Protein AF-A0A2S6SDY9-F1 (afdb_monomer)

Mean predicted aligned error: 10.31 Å

Nearest PDB structures (foldseek):
  8sxg-assembly1_A  TM=8.128E-01  e=3.752E-29  Pseudomonas aeruginosa
  8sxf-assembly1_A  TM=7.915E-01  e=3.850E-27  Pseudomonas aeruginosa
  8sxh-assembly1_I  TM=7.944E-01  e=5.221E-27  Pseudomonas aeruginosa
  8sxe-assembly1_A  TM=8.072E-01  e=1.384E-26  Pseudomonas aeruginosa
  8sxh-assembly1_F  TM=4.592E-01  e=1.901E-25  Pseudomonas aeruginosa

Secondary structure (DSSP, 8-state):
-----------------THHHHHHHHHHHHHHHHHHHHHHHHHSSS---HHHHHHHHHHHHHHTT-TT-----HHHHHHHHHHHHTEEEE--EEEEEETTEEEEEEEPTTSHHHHTT--TT-EEEEETTEE-TT--HHHHHHHHS--TT-EEEEEEEETTTEEEEEEEE-EEEE---EEEEEETTEEEEEES-B-TTHHHHHHHHHHHHTTSTT--EEEEE-TT---B-HHHHHHHHHTT-SSSEEEEE--SSGGG-EEEE-

pLDDT: mean 88.57, std 11.5, range [37.41, 97.69]

Foldseek 3Di:
DDDDDDDDPDPPPDPDDPVVVVVVVVVVVVVVVVVVLVCCCPPPPDHDDPVVSVQVVCQVVQVVPDPPRGDADPVNVVVLVCQQQQKFWFQQFDWDDDPQWIFTQARHPPGQCVVQVDGHGKTFQDKQNHGSRPPDPVRVRVSRGDDQQDKIWTFIDDPDPDTDITITGIHIDGHCQWDWDQDPLEIEIEGQEQHPCNLVNVVVSVVVSVVDPSRPYYDYHCPNYPYHDPVSVLSNVVVPDPWDWPDKDDDPDPVPIDTGMD

Sequence (262 aa):
MFRVIIILLSILVFPVSTKSQEDKNVYKYLNLFGEAFEKIKNNYVEEVPVKKLIESAIEGMLGSLDPHSTFLNDEELNELKVQTKGEFGGLGIEVTLENGFVKVISPIDDTPASKAGIKSGDLITHLDDEPVLGMTLSEAVSIMRGKVGSKIKLTVNRNDNETLQIDITRAVIQLKAVKARLENNIGYIRVSSFNQKVDTQIVEAIKKFKKNETVLGYILDLRNNPGGLLDQAVSVTDIFLEKGEIVSTRGRNKKEGSRYNA

Radius of gyration: 30.0 Å; Cα contacts (8 Å, |Δi|>4): 369; chains: 1; bounding box: 53×90×97 Å

Solvent-accessible surface area (backbone atoms only — not comparable to full-atom values): 15088 Å² total; per-residue (Å²): 139,86,83,83,81,81,81,80,82,78,80,80,80,72,81,76,68,70,65,65,58,55,56,57,48,51,57,53,52,53,50,53,50,50,54,53,51,52,50,48,66,75,65,47,96,60,90,68,61,66,68,59,57,53,51,52,51,50,37,56,57,31,55,71,75,40,100,80,46,71,74,67,56,77,65,57,47,50,50,52,48,31,57,41,54,26,40,44,36,20,39,34,65,43,70,45,75,53,99,59,30,45,28,27,64,36,45,36,84,94,24,46,30,35,75,64,66,55,48,59,66,26,31,38,48,24,53,70,84,43,65,40,65,85,55,54,66,66,57,54,50,57,66,59,28,51,62,62,72,41,74,47,40,38,33,29,34,51,66,99,84,39,79,48,78,43,76,39,53,20,35,80,37,74,58,77,38,56,51,70,50,80,52,96,46,28,38,39,35,36,39,52,39,27,18,78,52,38,51,60,48,49,54,52,45,52,57,58,46,66,74,42,89,70,58,77,50,73,45,82,42,55,77,88,34,92,47,68,42,63,72,40,50,50,54,47,52,37,79,78,46,89,62,50,78,74,52,73,51,82,42,97,47,90,85,61,40,51,77,42,64,67

Structure (mmCIF, N/CA/C/O backbone):
data_AF-A0A2S6SDY9-F1
#
_entry.id   AF-A0A2S6SDY9-F1
#
loop_
_atom_site.group_PDB
_atom_site.id
_atom_site.type_symbol
_atom_site.label_atom_id
_atom_site.label_alt_id
_atom_site.label_comp_id
_atom_site.label_asym_id
_atom_site.label_entity_id
_atom_site.label_seq_id
_atom_site.pdbx_PDB_ins_code
_atom_site.Cartn_x
_atom_site.Cartn_y
_atom_site.Cartn_z
_atom_site.occupancy
_atom_site.B_iso_or_equiv
_atom_site.auth_seq_id
_atom_site.auth_comp_id
_atom_site.auth_asym_id
_atom_site.auth_atom_id
_atom_site.pdbx_PDB_model_num
ATOM 1 N N . MET A 1 1 ? 25.967 -64.744 68.565 1.00 42.75 1 MET A N 1
ATOM 2 C CA . MET A 1 1 ? 26.475 -63.788 67.555 1.00 42.75 1 MET A CA 1
ATOM 3 C C . MET A 1 1 ? 25.264 -63.088 66.930 1.00 42.75 1 MET A C 1
ATOM 5 O O . MET A 1 1 ? 24.716 -63.581 65.956 1.00 42.75 1 MET A O 1
ATOM 9 N N . PHE A 1 2 ? 24.752 -62.021 67.554 1.00 37.41 2 PHE A N 1
ATOM 10 C CA . PHE A 1 2 ? 23.568 -61.295 67.066 1.00 37.41 2 PHE A CA 1
ATOM 11 C C . PHE A 1 2 ? 24.020 -60.170 66.128 1.00 37.41 2 PHE A C 1
ATOM 13 O O . PHE A 1 2 ? 24.742 -59.270 66.550 1.00 37.41 2 PHE A O 1
ATOM 20 N N . ARG A 1 3 ? 23.639 -60.238 64.847 1.00 46.78 3 ARG A N 1
ATOM 21 C CA . ARG A 1 3 ? 23.875 -59.170 63.866 1.00 46.78 3 ARG A CA 1
ATOM 22 C C . ARG A 1 3 ? 22.692 -58.203 63.891 1.00 46.78 3 ARG A C 1
ATOM 24 O O . ARG A 1 3 ? 21.592 -58.568 63.493 1.00 46.78 3 ARG A O 1
ATOM 31 N N . VAL A 1 4 ? 22.936 -56.983 64.359 1.00 47.84 4 VAL A N 1
ATOM 32 C CA . VAL A 1 4 ? 22.010 -55.849 64.252 1.00 47.84 4 VAL A CA 1
ATOM 33 C C . VAL A 1 4 ? 22.075 -55.326 62.816 1.00 47.84 4 VAL A C 1
ATOM 35 O O . VAL A 1 4 ? 23.141 -54.925 62.353 1.00 47.84 4 VAL A O 1
ATOM 38 N N . ILE A 1 5 ? 20.952 -55.362 62.101 1.00 55.41 5 ILE A N 1
ATOM 39 C CA . ILE A 1 5 ? 20.807 -54.759 60.772 1.00 55.41 5 ILE A CA 1
ATOM 40 C C . ILE A 1 5 ? 20.288 -53.335 60.979 1.00 55.41 5 ILE A C 1
ATOM 42 O O . ILE A 1 5 ? 19.143 -53.139 61.377 1.00 55.41 5 ILE A O 1
ATOM 46 N N . ILE A 1 6 ? 21.145 -52.344 60.738 1.00 53.81 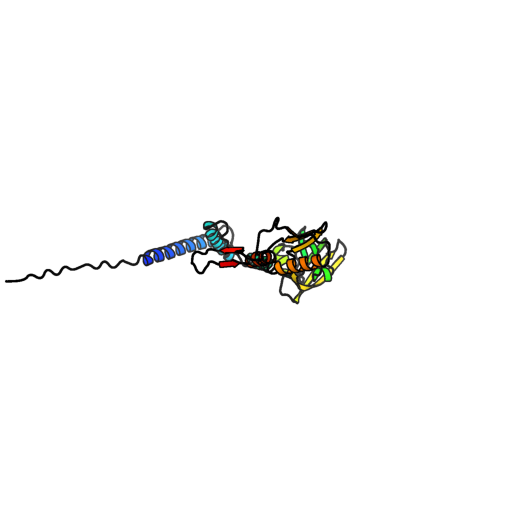6 ILE A N 1
ATOM 47 C CA . ILE A 1 6 ? 20.761 -50.931 60.677 1.00 53.81 6 ILE A CA 1
ATOM 48 C C . ILE A 1 6 ? 20.174 -50.684 59.285 1.00 53.81 6 ILE A C 1
ATOM 50 O O . ILE A 1 6 ? 20.892 -50.734 58.288 1.00 53.81 6 ILE A O 1
ATOM 54 N N . ILE A 1 7 ? 18.867 -50.437 59.211 1.00 50.81 7 ILE A N 1
ATOM 55 C CA . ILE A 1 7 ? 18.210 -49.982 57.982 1.00 50.81 7 ILE A CA 1
ATOM 56 C C . ILE A 1 7 ? 18.432 -48.471 57.883 1.00 50.81 7 ILE A C 1
ATOM 58 O O . ILE A 1 7 ? 17.828 -47.694 58.620 1.00 50.81 7 ILE A O 1
ATOM 62 N N . LEU A 1 8 ? 19.330 -48.060 56.985 1.00 51.03 8 LEU A N 1
ATOM 63 C CA . LEU A 1 8 ? 19.492 -46.663 56.591 1.00 51.03 8 LEU A CA 1
ATOM 64 C C . LEU A 1 8 ? 18.282 -46.270 55.731 1.00 51.03 8 LEU A C 1
ATOM 66 O O . LEU A 1 8 ? 18.146 -46.722 54.595 1.00 51.03 8 LEU A O 1
ATOM 70 N N . LEU A 1 9 ? 17.389 -45.449 56.279 1.00 50.62 9 LEU A N 1
ATOM 71 C CA . LEU A 1 9 ? 16.261 -44.886 55.542 1.00 50.62 9 LEU A CA 1
ATOM 72 C C . LEU A 1 9 ? 16.783 -43.737 54.662 1.00 50.62 9 LEU A C 1
ATOM 74 O O . LEU A 1 9 ? 16.994 -42.622 55.138 1.00 50.62 9 LEU A O 1
ATOM 78 N N . SER A 1 10 ? 17.048 -44.011 53.384 1.00 55.03 10 SER A N 1
ATOM 79 C CA . SER A 1 10 ? 17.387 -42.981 52.403 1.00 55.03 10 SER A CA 1
ATOM 80 C C . SER A 1 10 ? 16.130 -42.190 52.032 1.00 55.03 10 SER A C 1
ATOM 82 O O . SER A 1 10 ? 15.231 -42.677 51.349 1.00 55.03 10 SER A O 1
ATOM 84 N N . ILE A 1 11 ? 16.052 -40.944 52.497 1.00 58.00 11 ILE A N 1
ATOM 85 C CA . ILE A 1 11 ? 15.016 -39.996 52.081 1.00 58.00 11 ILE A CA 1
ATOM 86 C C . ILE A 1 11 ? 15.313 -39.606 50.626 1.00 58.00 11 ILE A C 1
ATOM 88 O O . ILE A 1 11 ? 16.220 -38.819 50.360 1.00 58.00 11 ILE A O 1
ATOM 92 N N . LEU A 1 12 ? 14.564 -40.175 49.675 1.00 57.72 12 LEU A N 1
ATOM 93 C CA . LEU A 1 12 ? 14.525 -39.679 48.299 1.00 57.72 12 LEU A CA 1
ATOM 94 C C . LEU A 1 12 ? 13.847 -38.304 48.298 1.00 57.72 12 LEU A C 1
ATOM 96 O O . LEU A 1 12 ? 12.624 -38.192 48.379 1.00 57.72 12 LEU A O 1
ATOM 100 N N . VAL A 1 13 ? 14.651 -37.249 48.196 1.00 57.22 13 VAL A N 1
ATOM 101 C CA . VAL A 1 13 ? 14.163 -35.898 47.913 1.00 57.22 13 VAL A CA 1
ATOM 102 C C . VAL A 1 13 ? 13.802 -35.848 46.430 1.00 57.22 13 VAL A C 1
ATOM 104 O O . VAL A 1 13 ? 14.668 -35.689 45.572 1.00 57.22 13 VAL A O 1
ATOM 107 N N . PHE A 1 14 ? 12.521 -36.030 46.111 1.00 59.16 14 PHE A N 1
ATOM 108 C CA . PHE A 1 14 ? 12.020 -35.751 44.769 1.00 59.16 14 PHE A CA 1
ATOM 109 C C . PHE A 1 14 ? 12.105 -34.238 44.517 1.00 59.16 14 PHE A C 1
ATOM 111 O O . PHE A 1 14 ? 11.640 -33.465 45.361 1.00 59.16 14 PHE A O 1
ATOM 118 N N . PRO A 1 15 ? 12.670 -33.780 43.385 1.00 57.59 15 PRO A N 1
ATOM 119 C CA . PRO A 1 15 ? 12.653 -32.367 43.048 1.00 57.59 15 PRO A CA 1
ATOM 120 C C . PRO A 1 15 ? 11.198 -31.947 42.819 1.00 57.59 15 PRO A C 1
ATOM 122 O O . PRO A 1 15 ? 10.566 -32.335 41.835 1.00 57.59 15 PRO A O 1
ATOM 125 N N . VAL A 1 16 ? 10.651 -31.181 43.765 1.00 57.50 16 VAL A N 1
ATOM 126 C CA . VAL A 1 16 ? 9.349 -30.527 43.619 1.00 57.50 16 VAL A CA 1
ATOM 127 C C . VAL A 1 16 ? 9.427 -29.634 42.384 1.00 57.50 16 VAL A C 1
ATOM 129 O O . VAL A 1 16 ? 10.306 -28.785 42.257 1.00 57.50 16 VAL A O 1
ATOM 132 N N . SER A 1 17 ? 8.525 -29.891 41.442 1.00 55.06 17 SER A N 1
ATOM 133 C CA . SER A 1 17 ? 8.493 -29.270 40.124 1.00 55.06 17 SER A CA 1
ATOM 134 C C . SER A 1 17 ? 8.345 -27.743 40.232 1.00 55.06 17 SER A C 1
ATOM 136 O O . SER A 1 17 ? 7.302 -27.239 40.648 1.00 55.06 17 SER A O 1
ATOM 138 N N . THR A 1 18 ? 9.378 -26.999 39.833 1.00 55.50 18 THR A N 1
ATOM 139 C CA . THR A 1 18 ? 9.441 -25.522 39.830 1.00 55.50 18 THR A CA 1
ATOM 140 C C . THR A 1 18 ? 8.380 -24.856 38.945 1.00 55.50 18 THR A C 1
ATOM 142 O O . THR A 1 18 ? 8.033 -23.698 39.163 1.00 55.50 18 THR A O 1
ATOM 145 N N . LYS A 1 19 ? 7.785 -25.605 38.010 1.00 55.84 19 LYS A N 1
ATOM 146 C CA . LYS A 1 19 ? 6.738 -25.139 37.086 1.00 55.84 19 LYS A CA 1
ATOM 147 C C . LYS A 1 19 ? 5.465 -24.651 37.804 1.00 55.84 19 LYS A C 1
ATOM 149 O O . LYS A 1 19 ? 4.848 -23.676 37.399 1.00 55.84 19 LYS A O 1
ATOM 154 N N . SER A 1 20 ? 5.129 -25.260 38.946 1.00 60.47 20 SER A N 1
ATOM 155 C CA . SER A 1 20 ? 3.919 -24.940 39.721 1.00 60.47 20 SER A CA 1
ATOM 156 C C . SER A 1 20 ? 3.920 -23.542 40.362 1.00 60.47 20 SER A C 1
ATOM 158 O O . SER A 1 20 ? 2.839 -23.032 40.672 1.00 60.47 20 SER A O 1
ATOM 160 N N . GLN A 1 21 ? 5.083 -22.951 40.650 1.00 59.31 21 GLN A N 1
ATOM 161 C CA . GLN A 1 21 ? 5.160 -21.616 41.260 1.00 59.31 21 GLN A CA 1
ATOM 162 C C . GLN A 1 21 ? 5.021 -20.506 40.216 1.00 59.31 21 GLN A C 1
ATOM 164 O O . GLN A 1 21 ? 4.368 -19.498 40.478 1.00 59.31 21 GLN A O 1
ATOM 169 N N . GLU A 1 22 ? 5.602 -20.714 39.037 1.00 66.19 22 GLU A N 1
ATOM 170 C CA . GLU A 1 22 ? 5.530 -19.784 37.913 1.00 66.19 22 GLU A CA 1
ATOM 171 C C . GLU A 1 22 ? 4.084 -19.657 37.408 1.00 66.19 22 GLU A C 1
ATOM 173 O O . GLU A 1 22 ? 3.560 -18.548 37.323 1.00 66.19 22 GLU A O 1
ATOM 178 N N . ASP A 1 23 ? 3.379 -20.784 37.257 1.00 68.00 23 ASP A N 1
ATOM 179 C CA . ASP A 1 23 ? 1.959 -20.809 36.882 1.00 68.00 23 ASP A CA 1
ATOM 180 C C . ASP A 1 23 ? 1.069 -20.059 37.896 1.00 68.00 23 ASP A C 1
ATOM 182 O O . ASP A 1 23 ? 0.194 -19.284 37.510 1.00 68.00 23 ASP A O 1
ATOM 186 N N . LYS A 1 24 ? 1.311 -20.213 39.210 1.00 72.88 24 LYS A N 1
ATOM 187 C CA . LYS A 1 24 ? 0.578 -19.466 40.257 1.00 72.88 24 LYS A CA 1
ATOM 188 C C . LYS A 1 24 ? 0.802 -17.954 40.165 1.00 72.88 24 LYS A C 1
ATOM 190 O O . LYS A 1 24 ? -0.116 -17.184 40.450 1.00 72.88 24 LYS A O 1
ATOM 195 N N . ASN A 1 25 ? 1.998 -17.527 39.767 1.00 82.38 25 ASN A N 1
ATOM 196 C CA . ASN A 1 25 ? 2.308 -16.113 39.580 1.00 82.38 25 ASN A CA 1
ATOM 197 C C . ASN A 1 25 ? 1.609 -15.541 38.342 1.00 82.38 25 ASN A C 1
ATOM 199 O O . ASN A 1 25 ? 1.097 -14.426 38.415 1.00 82.38 25 ASN A O 1
ATOM 203 N N . VAL A 1 26 ? 1.500 -16.306 37.250 1.00 88.12 26 VAL A N 1
ATOM 204 C CA . VAL A 1 26 ? 0.776 -15.878 36.040 1.00 88.12 26 VAL A CA 1
ATOM 205 C C . VAL A 1 26 ? -0.673 -15.514 36.366 1.00 88.12 26 VAL A C 1
ATOM 207 O O . VAL A 1 26 ? -1.102 -14.405 36.056 1.00 88.12 26 VAL A O 1
ATOM 210 N N . TYR A 1 27 ? -1.414 -16.379 37.069 1.00 89.50 27 TYR A N 1
ATOM 211 C CA . TYR A 1 27 ? -2.807 -16.081 37.436 1.00 89.50 27 TYR A CA 1
ATOM 212 C C . TYR A 1 27 ? -2.938 -14.846 38.337 1.00 89.50 27 TYR A C 1
ATOM 214 O O . TYR A 1 27 ? -3.875 -14.065 38.180 1.00 89.50 27 TYR A O 1
ATOM 222 N N . LYS A 1 28 ? -1.982 -14.621 39.249 1.00 93.62 28 LYS A N 1
ATOM 223 C CA . LYS A 1 28 ? -1.948 -13.409 40.080 1.00 93.62 28 LYS A CA 1
ATOM 224 C C . LYS A 1 28 ? -1.792 -12.145 39.227 1.00 93.62 28 LYS A C 1
ATOM 226 O O . LYS A 1 28 ? -2.489 -11.164 39.476 1.00 93.62 28 LYS A O 1
ATOM 231 N N . TYR A 1 29 ? -0.904 -12.161 38.233 1.00 92.25 29 TYR A N 1
ATOM 232 C CA . TYR A 1 29 ? -0.704 -11.019 37.337 1.00 92.25 29 TYR A CA 1
ATOM 233 C C . TYR A 1 29 ? -1.883 -10.806 36.382 1.00 92.25 29 TYR A C 1
ATOM 235 O O . TYR A 1 29 ? -2.254 -9.661 36.144 1.00 92.25 29 TYR A O 1
ATOM 243 N N . LEU A 1 30 ? -2.521 -11.878 35.901 1.00 93.38 30 LEU A N 1
ATOM 244 C CA . LEU A 1 30 ? -3.744 -11.778 35.099 1.00 93.38 30 LEU A CA 1
ATOM 245 C C . LEU A 1 30 ? -4.904 -11.169 35.898 1.00 93.38 30 LEU A C 1
ATOM 247 O O . LEU A 1 30 ? -5.618 -10.319 35.372 1.00 93.38 30 LEU A O 1
ATOM 251 N N . ASN A 1 31 ? -5.054 -11.535 37.175 1.00 94.50 31 ASN A N 1
ATOM 252 C CA . ASN A 1 31 ? -6.043 -10.908 38.054 1.00 94.50 31 ASN A CA 1
ATOM 253 C C . ASN A 1 31 ? -5.752 -9.419 38.256 1.00 94.50 31 ASN A C 1
ATOM 255 O O . ASN A 1 31 ? -6.649 -8.599 38.091 1.00 94.50 31 ASN A O 1
ATOM 259 N N . LEU A 1 32 ? -4.497 -9.056 38.544 1.00 95.06 32 LEU A N 1
ATOM 260 C CA . LEU A 1 32 ? -4.094 -7.655 38.686 1.00 95.06 32 LEU A CA 1
ATOM 261 C C . LEU A 1 32 ? -4.373 -6.846 37.407 1.00 95.06 32 LEU A C 1
ATOM 263 O O . LEU A 1 32 ? -4.871 -5.724 37.484 1.00 95.06 32 LEU A O 1
ATOM 267 N N . PHE A 1 33 ? -4.076 -7.417 36.237 1.00 95.25 33 PHE A N 1
ATOM 268 C CA . PHE A 1 33 ? -4.384 -6.803 34.946 1.00 95.25 33 PHE A CA 1
ATOM 269 C C . PHE A 1 33 ? -5.895 -6.602 34.763 1.00 95.25 33 PHE A C 1
ATOM 271 O O . PHE A 1 33 ? -6.324 -5.506 34.409 1.00 95.25 33 PHE A O 1
ATOM 278 N N . GLY A 1 34 ? -6.705 -7.623 35.063 1.00 94.94 34 GLY A N 1
ATOM 279 C CA . GLY A 1 34 ? -8.166 -7.539 34.998 1.00 94.94 34 GLY A CA 1
ATOM 280 C C . GLY A 1 34 ? -8.753 -6.489 35.947 1.00 94.94 34 GLY A C 1
ATOM 281 O O . GLY A 1 34 ? -9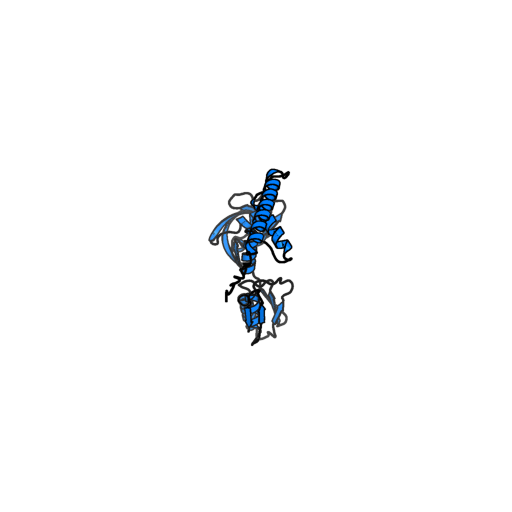.621 -5.716 35.548 1.00 94.94 34 GLY A O 1
ATOM 282 N N . GLU A 1 35 ? -8.243 -6.397 37.178 1.00 96.00 35 GLU A N 1
ATOM 283 C CA . GLU A 1 35 ? -8.646 -5.367 38.145 1.00 96.00 35 GLU A CA 1
ATOM 284 C C . GLU A 1 35 ? -8.318 -3.952 37.654 1.00 96.00 35 GLU A C 1
ATOM 286 O O . GLU A 1 35 ? -9.142 -3.043 37.785 1.00 96.00 35 GLU A O 1
ATOM 291 N N . ALA A 1 36 ? -7.126 -3.753 37.083 1.00 95.44 36 ALA A N 1
ATOM 292 C CA . ALA A 1 36 ? -6.733 -2.473 36.504 1.00 95.44 36 ALA A CA 1
ATOM 293 C C . ALA A 1 36 ? -7.624 -2.106 35.308 1.00 95.44 36 ALA A C 1
ATOM 295 O O . ALA A 1 36 ? -8.124 -0.982 35.240 1.00 95.44 36 ALA A O 1
ATOM 296 N N . PHE A 1 37 ? -7.879 -3.063 34.412 1.00 95.00 37 PHE A N 1
ATOM 297 C CA . PHE A 1 37 ? -8.759 -2.893 33.259 1.00 95.00 37 PHE A CA 1
ATOM 298 C C . PHE A 1 37 ? -10.179 -2.478 33.674 1.00 95.00 37 PHE A C 1
ATOM 300 O O . PHE A 1 37 ? -10.693 -1.474 33.182 1.00 95.00 37 PHE A O 1
ATOM 307 N N . GLU A 1 38 ? -10.796 -3.188 34.626 1.00 94.00 38 GLU A N 1
ATOM 308 C CA . GLU A 1 38 ? -12.136 -2.854 35.129 1.00 94.00 38 GLU A CA 1
ATOM 309 C C . GLU A 1 38 ? -12.171 -1.489 35.824 1.00 94.00 38 GLU A C 1
ATOM 311 O O . GLU A 1 38 ? -13.115 -0.720 35.634 1.00 94.00 38 GLU A O 1
ATOM 316 N N . LYS A 1 39 ? -11.135 -1.139 36.599 1.00 95.12 39 LYS A N 1
ATOM 317 C CA . LYS A 1 39 ? -11.052 0.185 37.229 1.00 95.12 39 LYS A CA 1
ATOM 318 C C . LYS A 1 39 ? -10.977 1.311 36.204 1.00 95.12 39 LYS A C 1
ATOM 320 O O . LYS A 1 39 ? -11.627 2.328 36.423 1.00 95.12 39 LYS A O 1
ATOM 325 N N . ILE A 1 40 ? -10.213 1.141 35.125 1.00 93.69 40 ILE A N 1
ATOM 326 C CA . ILE A 1 40 ? -10.117 2.134 34.047 1.00 93.69 40 ILE A CA 1
ATOM 327 C C . ILE A 1 40 ? -11.464 2.247 33.335 1.00 93.69 40 ILE A C 1
ATOM 329 O O . ILE A 1 40 ? -12.020 3.337 33.264 1.00 93.69 40 ILE A O 1
ATOM 333 N N . LYS A 1 41 ? -12.022 1.119 32.884 1.00 91.12 41 LYS A N 1
ATOM 334 C CA . LYS A 1 41 ? -13.289 1.077 32.144 1.00 91.12 41 LYS A CA 1
ATOM 335 C C . LYS A 1 41 ? -14.441 1.750 32.903 1.00 91.12 41 LYS A C 1
ATOM 337 O O . LYS A 1 41 ? -15.233 2.449 32.289 1.00 91.12 41 LYS A O 1
ATOM 342 N N . ASN A 1 42 ? -14.530 1.541 34.219 1.00 93.38 42 ASN A N 1
ATOM 343 C CA . ASN A 1 42 ? -15.679 1.991 35.013 1.00 93.38 42 ASN A CA 1
ATOM 344 C C . ASN A 1 42 ? -15.493 3.365 35.685 1.00 93.38 42 ASN A C 1
ATOM 346 O O . ASN A 1 42 ? -16.484 3.943 36.119 1.00 93.38 42 ASN A O 1
ATOM 350 N N . ASN A 1 43 ? -14.259 3.872 35.825 1.00 95.06 43 ASN A N 1
ATOM 351 C CA . ASN A 1 43 ? -13.987 5.105 36.586 1.00 95.06 43 ASN A CA 1
ATOM 352 C C . ASN A 1 43 ? -13.233 6.188 35.799 1.00 95.06 43 ASN A C 1
ATOM 354 O O . ASN A 1 43 ? -12.951 7.246 36.366 1.00 95.06 43 ASN A O 1
ATOM 358 N N . TYR A 1 44 ? -12.844 5.942 34.544 1.00 95.31 44 TYR A N 1
ATOM 359 C CA . TYR A 1 44 ? -12.256 6.996 33.720 1.00 95.31 44 TYR A CA 1
ATOM 360 C C . TYR A 1 44 ? -13.295 8.087 33.425 1.00 95.31 44 TYR A C 1
ATOM 362 O O . TYR A 1 44 ? -14.495 7.829 33.389 1.00 95.31 44 TYR A O 1
ATOM 370 N N . VAL A 1 45 ? -12.823 9.324 33.260 1.00 95.19 45 VAL A N 1
ATOM 371 C CA . VAL A 1 45 ? -13.677 10.513 33.099 1.00 95.19 45 VAL A CA 1
ATOM 372 C C . VAL A 1 45 ? -14.554 10.454 31.844 1.00 95.19 45 VAL A C 1
ATOM 374 O O . VAL A 1 45 ? -15.642 11.022 31.827 1.00 95.19 45 VAL A O 1
ATOM 377 N N . GLU A 1 46 ? -14.091 9.742 30.819 1.00 92.69 46 GLU A N 1
ATOM 378 C CA . GLU A 1 46 ? -14.784 9.534 29.552 1.00 92.69 46 GLU A CA 1
ATOM 379 C C . GLU A 1 46 ? -15.010 8.041 29.300 1.00 92.69 46 GLU A C 1
ATOM 381 O O . GLU A 1 46 ? -14.254 7.185 29.764 1.00 92.69 46 GLU A O 1
ATOM 386 N N . GLU A 1 47 ? -16.040 7.713 28.527 1.00 89.69 47 GLU A N 1
ATOM 387 C CA . GLU A 1 47 ? -16.244 6.339 28.084 1.00 89.69 47 GLU A CA 1
ATOM 388 C C . GLU A 1 47 ? -15.196 5.971 27.025 1.00 89.69 47 GLU A C 1
ATOM 390 O O . GLU A 1 47 ? -15.049 6.649 26.006 1.00 89.69 47 GLU A O 1
ATOM 395 N N . VAL A 1 48 ? -14.461 4.880 27.255 1.00 89.56 48 VAL A N 1
ATOM 396 C CA . VAL A 1 48 ? -13.452 4.380 26.314 1.00 89.56 48 VAL A CA 1
ATOM 397 C C . VAL A 1 48 ? -13.917 3.048 25.729 1.00 89.56 48 VAL A C 1
ATOM 399 O O . VAL A 1 48 ? -14.221 2.125 26.490 1.00 89.56 48 VAL A O 1
ATOM 402 N N . PRO A 1 49 ? -13.920 2.881 24.393 1.00 93.00 49 PRO A N 1
ATOM 403 C CA . PRO A 1 49 ? -14.267 1.609 23.776 1.00 93.00 49 PRO A CA 1
ATOM 404 C C . PRO A 1 49 ? -13.371 0.465 24.269 1.00 93.00 49 PRO A C 1
ATOM 406 O O . PRO A 1 49 ? -12.143 0.559 24.229 1.00 93.00 49 PRO A O 1
ATOM 409 N N . VAL A 1 50 ? -13.986 -0.657 24.655 1.00 93.19 50 VAL A N 1
ATOM 410 C CA . VAL A 1 50 ? -13.285 -1.864 25.140 1.00 93.19 50 VAL A CA 1
ATOM 411 C C . VAL A 1 50 ? -12.212 -2.338 24.156 1.00 93.19 50 VAL A C 1
ATOM 413 O O . VAL A 1 50 ? -11.108 -2.673 24.579 1.00 93.19 50 VAL A O 1
ATOM 416 N N . LYS A 1 51 ? -12.512 -2.316 22.848 1.00 93.44 51 LYS A N 1
ATOM 417 C CA . LYS A 1 51 ? -11.555 -2.672 21.789 1.00 93.44 51 LYS A CA 1
ATOM 418 C C . LYS A 1 51 ? -10.273 -1.838 21.898 1.00 93.44 51 LYS A C 1
ATOM 420 O O . LYS A 1 51 ? -9.195 -2.409 21.986 1.00 93.44 51 LYS A O 1
ATOM 425 N N . LYS A 1 52 ? -10.408 -0.512 22.008 1.00 91.56 52 LYS A N 1
ATOM 426 C CA . LYS A 1 52 ? -9.280 0.422 22.119 1.00 91.56 52 LYS A CA 1
ATOM 427 C C . LYS A 1 52 ? -8.432 0.149 23.363 1.00 91.56 52 LYS A C 1
ATOM 429 O O . LYS A 1 52 ? -7.214 0.132 23.271 1.00 91.56 52 LYS A O 1
ATOM 434 N N . LEU A 1 53 ? -9.061 -0.114 24.514 1.00 93.44 53 LEU A N 1
ATOM 435 C CA . LEU A 1 53 ? -8.330 -0.446 25.746 1.00 93.44 53 LEU A CA 1
ATOM 436 C C . LEU A 1 53 ? -7.506 -1.734 25.606 1.00 93.44 53 LEU A C 1
ATOM 438 O O . LEU A 1 53 ? -6.373 -1.790 26.079 1.00 93.44 53 LEU A O 1
ATOM 442 N N . ILE A 1 54 ? -8.069 -2.764 24.966 1.00 94.25 54 ILE A N 1
ATOM 443 C CA . ILE A 1 54 ? -7.372 -4.034 24.733 1.00 94.25 54 ILE A CA 1
ATOM 444 C C . ILE A 1 54 ? -6.215 -3.841 23.748 1.00 94.25 54 ILE A C 1
ATOM 446 O O . ILE A 1 54 ? -5.106 -4.285 24.035 1.00 94.25 54 ILE A O 1
ATOM 450 N N . GLU A 1 55 ? -6.450 -3.166 22.622 1.00 94.38 55 GLU A N 1
ATOM 451 C CA . GLU A 1 55 ? -5.418 -2.901 21.611 1.00 94.38 55 GLU A CA 1
ATOM 452 C C . GLU A 1 55 ? -4.251 -2.105 22.211 1.00 94.38 55 GLU A C 1
ATOM 454 O O . GLU A 1 55 ? -3.109 -2.555 22.135 1.00 94.38 55 GLU A O 1
ATOM 459 N N . SER A 1 56 ? -4.531 -1.026 22.951 1.00 92.81 56 SER A N 1
ATOM 460 C CA . SER A 1 56 ? -3.495 -0.243 23.638 1.00 92.81 56 SER A CA 1
ATOM 461 C C . SER A 1 56 ? -2.726 -1.045 24.697 1.00 92.81 56 SER A C 1
ATOM 463 O O . SER A 1 56 ? -1.531 -0.822 24.896 1.00 92.81 56 SER A O 1
ATOM 465 N N . ALA A 1 57 ? -3.372 -1.994 25.383 1.00 94.44 57 ALA A N 1
ATOM 466 C CA . ALA A 1 57 ? -2.677 -2.875 26.320 1.00 94.44 57 ALA A CA 1
ATOM 467 C C . ALA A 1 57 ? -1.701 -3.821 25.598 1.00 94.44 57 ALA A C 1
ATOM 469 O O . A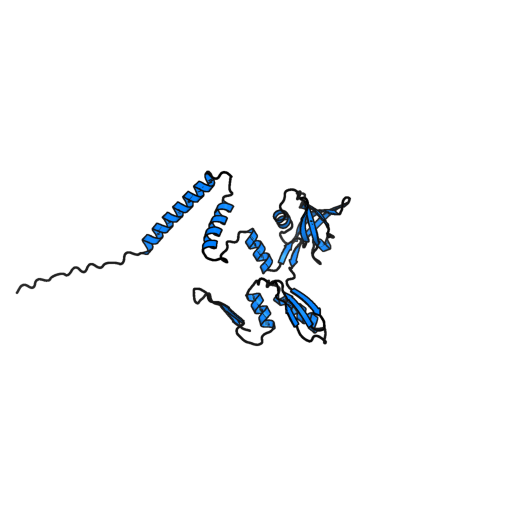LA A 1 57 ? -0.586 -4.033 26.077 1.00 94.44 57 ALA A O 1
ATOM 470 N N . ILE A 1 58 ? -2.095 -4.368 24.442 1.00 94.88 58 ILE A N 1
ATOM 471 C CA . ILE A 1 58 ? -1.226 -5.216 23.614 1.00 94.88 58 ILE A CA 1
ATOM 472 C C . ILE A 1 58 ? -0.050 -4.399 23.067 1.00 94.88 58 ILE A C 1
ATOM 474 O O . ILE A 1 58 ? 1.096 -4.834 23.189 1.00 94.88 58 ILE A O 1
ATOM 478 N N . GLU A 1 59 ? -0.312 -3.207 22.530 1.00 92.81 59 GLU A N 1
ATOM 479 C CA . GLU A 1 59 ? 0.717 -2.276 22.049 1.00 92.81 59 GLU A CA 1
ATOM 480 C C . GLU A 1 59 ? 1.731 -1.937 23.146 1.00 92.81 59 GLU A C 1
ATOM 482 O O . GLU A 1 59 ? 2.936 -2.021 22.917 1.00 92.81 59 GLU A O 1
ATOM 487 N N . GLY A 1 60 ? 1.268 -1.635 24.365 1.00 92.94 60 GLY A N 1
ATOM 488 C CA . GLY A 1 60 ? 2.144 -1.349 25.503 1.00 92.94 60 GLY A CA 1
ATOM 489 C C . GLY A 1 60 ? 3.038 -2.530 25.894 1.00 92.94 60 GLY A C 1
ATOM 490 O O . GLY A 1 60 ? 4.212 -2.340 26.215 1.00 92.94 60 GLY A O 1
ATOM 491 N N . MET A 1 61 ? 2.513 -3.759 25.829 1.00 94.38 61 MET A N 1
ATOM 492 C CA . MET A 1 61 ? 3.317 -4.963 26.060 1.00 94.38 61 MET A CA 1
ATOM 493 C C . MET A 1 61 ? 4.380 -5.147 24.973 1.00 94.38 61 MET A C 1
ATOM 495 O O . MET A 1 61 ? 5.538 -5.401 25.300 1.00 94.38 61 MET A O 1
ATOM 499 N N . LEU A 1 62 ? 4.016 -5.004 23.697 1.00 94.50 62 LEU A N 1
ATOM 500 C CA . LEU A 1 62 ? 4.936 -5.209 22.573 1.00 94.50 62 LEU A CA 1
ATOM 501 C C . LEU A 1 62 ? 6.012 -4.122 22.495 1.00 94.50 62 LEU A C 1
ATOM 503 O O . LEU A 1 62 ? 7.184 -4.450 22.319 1.00 94.50 62 LEU A O 1
ATOM 507 N N . GLY A 1 63 ? 5.651 -2.861 22.739 1.00 91.69 63 GLY A N 1
ATOM 508 C CA . GLY A 1 63 ? 6.597 -1.744 22.772 1.00 91.69 63 GLY A CA 1
ATOM 509 C C . GLY A 1 63 ? 7.650 -1.854 23.880 1.00 91.69 63 GLY A C 1
ATOM 510 O O . GLY A 1 63 ? 8.696 -1.213 23.801 1.00 91.69 63 GLY A O 1
ATOM 511 N N . SER A 1 64 ? 7.412 -2.688 24.899 1.00 91.75 64 SER A N 1
ATOM 512 C CA . SER A 1 64 ? 8.409 -2.994 25.932 1.00 91.75 64 SER A CA 1
ATOM 513 C C . SER A 1 64 ? 9.468 -4.017 25.501 1.00 91.75 64 SER A C 1
ATOM 515 O O . SER A 1 64 ? 10.482 -4.158 26.185 1.00 91.75 64 SER A O 1
ATOM 517 N N . LEU A 1 65 ? 9.247 -4.733 24.391 1.00 92.56 65 LEU A N 1
ATOM 518 C CA . LEU A 1 65 ? 10.161 -5.765 23.899 1.00 92.56 65 LEU A CA 1
ATOM 519 C C . LEU A 1 65 ? 11.280 -5.156 23.056 1.00 92.56 65 LEU A C 1
ATOM 521 O O . LEU A 1 65 ? 12.456 -5.344 23.365 1.00 92.56 65 LEU A O 1
ATOM 525 N N . ASP A 1 66 ? 10.911 -4.440 21.994 1.00 91.88 66 ASP A N 1
ATOM 526 C CA . ASP A 1 66 ? 11.831 -3.761 21.085 1.00 91.88 66 ASP A CA 1
ATOM 527 C C . ASP A 1 66 ? 11.085 -2.723 20.207 1.00 91.88 66 ASP A C 1
ATOM 529 O O . ASP A 1 66 ? 9.855 -2.752 20.145 1.00 91.88 66 ASP A O 1
ATOM 533 N N . PRO A 1 67 ? 11.794 -1.812 19.504 1.00 87.75 67 PRO A N 1
ATOM 534 C CA . PRO A 1 67 ? 11.175 -0.758 18.686 1.00 87.75 67 PRO A CA 1
ATOM 535 C C . PRO A 1 67 ? 10.445 -1.221 17.411 1.00 87.75 67 PRO A C 1
ATOM 537 O O . PRO A 1 67 ? 9.856 -0.394 16.719 1.00 87.75 67 PRO A O 1
ATOM 540 N N . HIS A 1 68 ? 10.540 -2.498 17.043 1.00 86.44 68 HIS A N 1
ATOM 541 C CA . HIS A 1 68 ? 9.978 -3.077 15.819 1.00 86.44 68 HIS A CA 1
ATOM 542 C C . HIS A 1 68 ? 8.854 -4.089 16.094 1.00 86.44 68 HIS A C 1
ATOM 544 O O . HIS A 1 68 ? 8.117 -4.449 15.175 1.00 86.44 68 HIS A O 1
ATOM 550 N N . SER A 1 69 ? 8.702 -4.534 17.340 1.00 89.88 69 SER A N 1
ATOM 551 C CA . SER A 1 69 ? 7.576 -5.335 17.805 1.00 89.88 69 SER A CA 1
ATOM 552 C C . SER A 1 69 ? 6.328 -4.458 17.915 1.00 89.88 69 SER A C 1
ATOM 554 O O . SER A 1 69 ? 6.215 -3.627 18.812 1.00 89.88 69 SER A O 1
ATOM 556 N N . THR A 1 70 ? 5.369 -4.659 17.010 1.00 91.12 70 THR A N 1
ATOM 557 C CA . THR A 1 70 ? 4.104 -3.911 16.983 1.00 91.12 70 THR A CA 1
ATOM 558 C C . THR A 1 70 ? 2.903 -4.839 16.890 1.00 91.12 70 THR A C 1
ATOM 560 O O . THR A 1 70 ? 2.979 -5.933 16.323 1.00 91.12 70 THR A O 1
ATOM 563 N N . PHE A 1 71 ? 1.782 -4.386 17.443 1.00 92.75 71 PHE A N 1
ATOM 564 C CA . PHE A 1 71 ? 0.475 -4.938 17.116 1.00 92.75 71 PHE A CA 1
ATOM 565 C C . PHE A 1 71 ? 0.023 -4.344 15.779 1.00 92.75 71 PHE A C 1
ATOM 567 O O . PHE A 1 71 ? 0.430 -3.238 15.435 1.00 92.75 71 PHE A O 1
ATOM 574 N N . LEU A 1 72 ? -0.766 -5.101 15.020 1.00 91.56 72 LEU A N 1
ATOM 575 C CA . LEU A 1 72 ? -1.451 -4.594 13.837 1.00 91.56 72 LEU A CA 1
ATOM 576 C C . LEU A 1 72 ? -2.936 -4.824 14.051 1.00 91.56 72 LEU A C 1
ATOM 578 O O . LEU A 1 72 ? -3.383 -5.976 14.091 1.00 91.56 72 LEU A O 1
ATOM 582 N N . ASN A 1 73 ? -3.688 -3.740 14.181 1.00 90.81 73 ASN A N 1
ATOM 583 C CA . ASN A 1 73 ? -5.139 -3.816 14.163 1.00 90.81 73 ASN A CA 1
ATOM 584 C C . ASN A 1 73 ? -5.648 -4.153 12.742 1.00 90.81 73 ASN A C 1
ATOM 586 O O . ASN A 1 73 ? -4.880 -4.275 11.783 1.00 90.81 73 ASN A O 1
ATOM 590 N N . ASP A 1 74 ? -6.961 -4.339 12.591 1.00 87.50 74 ASP A N 1
ATOM 591 C CA . ASP A 1 74 ? -7.556 -4.745 11.310 1.00 87.50 74 ASP A CA 1
ATOM 592 C C . ASP A 1 74 ? -7.264 -3.758 10.164 1.00 87.50 74 ASP A C 1
ATOM 594 O O . ASP A 1 74 ? -7.062 -4.180 9.022 1.00 87.50 74 ASP A O 1
ATOM 598 N N . GLU A 1 75 ? -7.254 -2.454 10.450 1.00 84.06 75 GLU A N 1
ATOM 599 C CA . GLU A 1 75 ? -6.994 -1.398 9.469 1.00 84.06 75 GLU A CA 1
ATOM 600 C C . GLU A 1 75 ? -5.529 -1.441 9.027 1.00 84.06 75 GLU A C 1
ATOM 602 O O . GLU A 1 75 ? -5.253 -1.642 7.842 1.00 84.06 75 GLU A O 1
ATOM 607 N N . GLU A 1 76 ? -4.599 -1.403 9.981 1.00 87.94 76 GLU A N 1
ATOM 608 C CA . GLU A 1 76 ? -3.151 -1.458 9.740 1.00 87.94 76 GLU A CA 1
ATOM 609 C C . GLU A 1 76 ? -2.738 -2.741 9.008 1.00 87.94 76 GLU A C 1
ATOM 611 O O . GLU A 1 76 ? -1.943 -2.723 8.064 1.00 87.94 76 GLU A O 1
ATOM 616 N N . LEU A 1 77 ? -3.320 -3.883 9.387 1.00 89.94 77 LEU A N 1
ATOM 617 C CA . LEU A 1 77 ? -3.074 -5.155 8.715 1.00 89.94 77 LEU A CA 1
ATOM 618 C C . LEU A 1 77 ? -3.558 -5.127 7.259 1.00 89.94 77 LEU A C 1
ATOM 620 O O . LEU A 1 77 ? -2.920 -5.709 6.375 1.00 89.94 77 LEU A O 1
ATOM 624 N N . ASN A 1 78 ? -4.699 -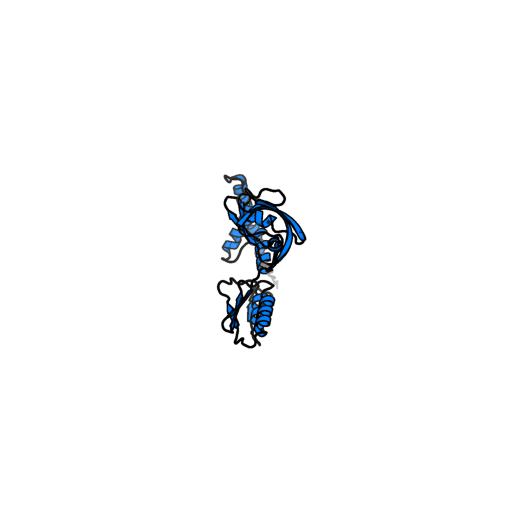4.492 6.989 1.00 84.50 78 ASN A N 1
ATOM 625 C CA . ASN A 1 78 ? -5.212 -4.357 5.631 1.00 84.50 78 ASN A CA 1
ATOM 626 C C . ASN A 1 78 ? -4.344 -3.413 4.793 1.00 84.50 78 ASN A C 1
ATOM 628 O O . ASN A 1 78 ? -4.072 -3.726 3.632 1.00 84.50 78 ASN A O 1
ATOM 632 N N . GLU A 1 79 ? -3.849 -2.320 5.367 1.00 83.38 79 GLU A N 1
ATOM 633 C CA . GLU A 1 79 ? -2.901 -1.427 4.698 1.00 83.38 79 GLU A CA 1
ATOM 634 C C . GLU A 1 79 ? -1.586 -2.133 4.363 1.00 83.38 79 GLU A C 1
ATOM 636 O O . GLU A 1 79 ? -1.144 -2.099 3.210 1.00 83.38 79 GLU A O 1
ATOM 641 N N . LEU A 1 80 ? -1.021 -2.881 5.316 1.00 86.81 80 LEU A N 1
ATOM 642 C CA . LEU A 1 80 ? 0.176 -3.690 5.089 1.00 86.81 80 LEU A CA 1
ATOM 643 C C . LEU A 1 80 ? -0.038 -4.710 3.960 1.00 86.81 80 LEU A C 1
ATOM 645 O O . LEU A 1 80 ? 0.831 -4.899 3.103 1.00 86.81 80 LEU A O 1
ATOM 649 N N . LYS A 1 81 ? -1.211 -5.356 3.904 1.00 87.31 81 LYS A N 1
ATOM 650 C CA . LYS A 1 81 ? -1.570 -6.268 2.803 1.00 87.31 81 LYS A CA 1
ATOM 651 C C . LYS A 1 81 ? -1.628 -5.549 1.459 1.00 87.31 81 LYS A C 1
ATOM 653 O O . LYS A 1 81 ? -1.164 -6.107 0.469 1.00 87.31 81 LYS A O 1
ATOM 658 N N . VAL A 1 82 ? -2.186 -4.341 1.398 1.00 85.12 82 VAL A N 1
ATOM 659 C CA . VAL A 1 82 ? -2.233 -3.549 0.158 1.00 85.12 82 VAL A CA 1
ATOM 660 C C . VAL A 1 82 ? -0.824 -3.175 -0.299 1.00 85.12 82 VAL A C 1
ATOM 662 O O . VAL A 1 82 ? -0.488 -3.373 -1.468 1.00 85.12 82 VAL A O 1
ATOM 665 N N . GLN A 1 83 ? 0.024 -2.704 0.618 1.00 84.12 83 GLN A N 1
ATOM 666 C CA . GLN A 1 83 ? 1.408 -2.338 0.319 1.00 84.12 83 GLN A CA 1
ATOM 667 C C . GLN A 1 83 ? 2.215 -3.537 -0.198 1.00 84.12 83 GLN A C 1
ATOM 669 O O . GLN A 1 83 ? 2.899 -3.433 -1.217 1.00 84.12 83 GLN A O 1
ATOM 674 N N . THR A 1 84 ? 2.110 -4.687 0.472 1.00 88.19 84 THR A N 1
ATOM 675 C CA . THR A 1 84 ? 2.865 -5.902 0.124 1.00 88.19 84 THR A CA 1
ATOM 676 C C . THR A 1 84 ? 2.362 -6.566 -1.154 1.00 88.19 84 THR A C 1
ATOM 678 O O . THR A 1 84 ? 3.175 -6.960 -1.990 1.00 88.19 84 THR A O 1
ATOM 681 N N . LYS A 1 85 ? 1.043 -6.645 -1.369 1.00 88.81 85 LYS A N 1
ATOM 682 C CA . LYS A 1 85 ? 0.471 -7.143 -2.632 1.00 88.81 85 LYS A CA 1
ATOM 683 C C . LYS A 1 85 ? 0.731 -6.200 -3.803 1.00 88.81 85 LYS A C 1
ATOM 685 O O . LYS A 1 85 ? 0.807 -6.647 -4.944 1.00 88.81 85 LYS A O 1
ATOM 690 N N . GLY A 1 86 ? 0.867 -4.901 -3.532 1.00 85.00 86 GLY A N 1
ATOM 691 C CA . GLY A 1 86 ? 0.991 -3.884 -4.570 1.00 85.00 86 GLY A CA 1
ATOM 692 C C . GLY A 1 86 ? -0.307 -3.659 -5.343 1.00 85.00 86 GLY A C 1
ATOM 693 O O . GLY A 1 86 ? -0.272 -3.115 -6.441 1.00 85.00 86 GLY A O 1
ATOM 694 N N . GLU A 1 87 ? -1.448 -4.091 -4.808 1.00 87.94 87 GLU A N 1
ATOM 695 C CA . GLU A 1 87 ? -2.751 -3.918 -5.437 1.00 87.94 87 GLU A CA 1
ATOM 696 C C . GLU A 1 87 ? -3.874 -3.853 -4.399 1.00 87.94 87 GLU A C 1
ATOM 698 O O . GLU A 1 87 ? -3.777 -4.424 -3.310 1.00 87.94 87 GLU A O 1
ATOM 703 N N . PHE A 1 88 ? -4.956 -3.159 -4.743 1.00 87.06 88 PHE A N 1
ATOM 704 C CA . PHE A 1 88 ? -6.158 -3.073 -3.914 1.00 87.06 88 PHE A CA 1
ATOM 705 C C . PHE A 1 88 ? -7.425 -2.966 -4.763 1.00 87.06 88 PHE A C 1
ATOM 707 O O . PHE A 1 88 ? -7.381 -2.546 -5.915 1.00 87.06 88 PHE A O 1
ATOM 714 N N . GLY A 1 89 ? -8.571 -3.338 -4.191 1.00 90.12 89 GLY A N 1
ATOM 715 C CA . GLY A 1 89 ? -9.878 -3.122 -4.812 1.00 90.12 89 GLY A CA 1
ATOM 716 C C . GLY A 1 89 ? -10.363 -1.692 -4.580 1.00 90.12 89 GLY A C 1
ATOM 717 O O . GLY A 1 89 ? -10.525 -1.278 -3.431 1.00 90.12 89 GLY A O 1
ATOM 718 N N . GLY A 1 90 ? -10.602 -0.933 -5.649 1.00 93.25 90 GLY A N 1
ATOM 719 C CA . GLY A 1 90 ? -11.050 0.453 -5.532 1.00 93.25 90 GLY A CA 1
ATOM 720 C C . GLY A 1 90 ? -11.289 1.140 -6.871 1.00 93.25 90 GLY A C 1
ATOM 721 O O . GLY A 1 90 ? -11.474 0.490 -7.901 1.00 93.25 90 GLY A O 1
ATOM 722 N N . LEU A 1 91 ? -11.306 2.473 -6.835 1.00 94.81 91 LEU A N 1
ATOM 723 C CA . LEU A 1 91 ? -11.659 3.321 -7.982 1.00 94.81 91 LEU A CA 1
ATOM 724 C C . LEU A 1 91 ? -10.433 3.842 -8.742 1.00 94.81 91 LEU A C 1
ATOM 726 O O . LEU A 1 91 ? -10.531 4.113 -9.935 1.00 94.81 91 LEU A O 1
ATOM 730 N N . GLY A 1 92 ? -9.283 3.936 -8.064 1.00 92.62 92 GLY A N 1
ATOM 731 C CA . GLY A 1 92 ? -8.051 4.498 -8.620 1.00 92.62 92 GLY A CA 1
ATOM 732 C C . GLY A 1 92 ? -8.031 6.026 -8.601 1.00 92.62 92 GLY A C 1
ATOM 733 O O . GLY A 1 92 ? -7.757 6.650 -9.619 1.00 92.62 92 GLY A O 1
ATOM 734 N N . ILE A 1 93 ? -8.348 6.628 -7.454 1.00 93.38 93 ILE A N 1
ATOM 735 C CA . ILE A 1 93 ? -8.373 8.084 -7.261 1.00 93.38 93 ILE A CA 1
ATOM 736 C C . ILE A 1 93 ? -7.457 8.429 -6.094 1.00 93.38 93 ILE A C 1
ATOM 738 O O . ILE A 1 93 ? -7.515 7.774 -5.053 1.00 93.38 93 ILE A O 1
ATOM 742 N N . GLU A 1 94 ? -6.640 9.458 -6.267 1.00 91.19 94 GLU A N 1
ATOM 743 C CA . GLU A 1 94 ? -5.924 10.117 -5.184 1.00 91.19 94 GLU A CA 1
ATOM 744 C C . GLU A 1 94 ? -6.769 11.279 -4.656 1.00 91.19 94 GLU A C 1
ATOM 746 O O . GLU A 1 94 ? -7.204 12.145 -5.422 1.00 91.19 94 GLU A O 1
ATOM 751 N N . VAL A 1 95 ? -7.019 11.287 -3.349 1.00 94.38 95 VAL A N 1
ATOM 752 C CA . VAL A 1 95 ? -7.920 12.238 -2.694 1.00 94.38 95 VAL A CA 1
ATOM 753 C C . VAL A 1 95 ? -7.282 12.854 -1.455 1.00 94.38 95 VAL A C 1
ATOM 755 O O . VAL A 1 95 ? -6.418 12.254 -0.821 1.00 94.38 95 VAL A O 1
ATOM 758 N N . THR A 1 96 ? -7.751 14.041 -1.091 1.00 94.56 96 THR A N 1
ATOM 759 C CA . THR A 1 96 ? -7.456 14.712 0.178 1.00 94.56 96 THR A CA 1
ATOM 760 C C . THR A 1 96 ? -8.738 15.280 0.768 1.00 94.56 96 THR A C 1
ATOM 762 O O . THR A 1 96 ? -9.742 15.412 0.071 1.00 94.56 96 THR A O 1
ATOM 765 N N . LEU A 1 97 ? -8.714 15.641 2.046 1.00 92.88 97 LEU A N 1
ATOM 766 C CA . LEU A 1 97 ? -9.788 16.420 2.646 1.00 92.88 97 LEU A CA 1
ATOM 767 C C . LEU A 1 97 ? -9.514 17.917 2.435 1.00 92.88 97 LEU A C 1
ATOM 769 O O . LEU A 1 97 ? -8.402 18.382 2.684 1.00 92.88 97 LEU A O 1
ATOM 773 N N . GLU A 1 98 ? -10.515 18.671 1.992 1.00 89.94 98 GLU A N 1
ATOM 774 C CA . GLU A 1 98 ? -10.461 20.130 1.862 1.00 89.94 98 GLU A CA 1
ATOM 775 C C . GLU A 1 98 ? -11.815 20.720 2.271 1.00 89.94 98 GLU A C 1
ATOM 777 O O . GLU A 1 98 ? -12.848 20.371 1.704 1.00 89.94 98 GLU A O 1
ATOM 782 N N . ASN A 1 99 ? -11.822 21.594 3.284 1.00 85.19 99 ASN A N 1
ATOM 783 C CA . ASN A 1 99 ? -13.029 22.251 3.809 1.00 85.19 99 ASN A CA 1
ATOM 784 C C . ASN A 1 99 ? -14.184 21.285 4.160 1.00 85.19 99 ASN A C 1
ATOM 786 O O . ASN A 1 99 ? -15.351 21.619 3.981 1.00 85.19 99 ASN A O 1
ATOM 790 N N . GLY A 1 100 ? -13.861 20.080 4.645 1.00 84.00 100 GLY A N 1
ATOM 791 C CA . GLY A 1 100 ? -14.852 19.054 5.005 1.00 84.00 100 GLY A CA 1
ATOM 792 C C . GLY A 1 100 ? -15.394 18.232 3.830 1.00 84.00 100 GLY A C 1
ATOM 793 O O . GLY A 1 100 ? -16.223 17.354 4.049 1.00 84.00 100 GLY A O 1
ATOM 794 N N . PHE A 1 101 ? -14.910 18.472 2.609 1.00 89.62 101 PHE A N 1
ATOM 795 C CA . PHE A 1 101 ? -15.198 17.664 1.425 1.00 89.62 101 PHE A CA 1
ATOM 796 C C . PHE A 1 101 ? -13.993 16.819 1.026 1.00 89.62 101 PHE A C 1
ATOM 798 O O . PHE A 1 101 ? -12.845 17.147 1.336 1.00 89.62 101 PHE A O 1
ATOM 805 N N . VAL A 1 102 ? -14.248 15.740 0.288 1.00 95.56 102 VAL A N 1
ATOM 806 C CA . VAL A 1 102 ? -13.190 14.895 -0.269 1.00 95.56 102 VAL A CA 1
ATOM 807 C C . VAL A 1 102 ? -12.833 15.429 -1.654 1.00 95.56 102 VAL A C 1
ATOM 809 O O . VAL A 1 102 ? -13.583 15.265 -2.613 1.00 95.56 102 VAL A O 1
ATOM 812 N N . LYS A 1 103 ? -11.684 16.088 -1.766 1.00 96.00 103 LYS A N 1
ATOM 813 C CA . LYS A 1 103 ? -11.174 16.658 -3.011 1.00 96.00 103 LYS A CA 1
ATOM 814 C C . LYS A 1 103 ? -10.322 15.654 -3.767 1.00 96.00 103 LYS A C 1
ATOM 816 O O . LYS A 1 103 ? -9.411 15.049 -3.205 1.00 96.00 103 LYS A O 1
ATOM 821 N N . VAL A 1 104 ? -10.563 15.539 -5.065 1.00 96.62 104 VAL A N 1
ATOM 822 C CA . VAL A 1 104 ? -9.737 14.746 -5.972 1.00 96.62 104 VAL A CA 1
ATOM 823 C C . VAL A 1 104 ? -8.449 15.499 -6.289 1.00 96.62 104 VAL A C 1
ATOM 825 O O . VAL A 1 104 ? -8.473 16.555 -6.922 1.00 96.62 104 VAL A O 1
ATOM 828 N N . ILE A 1 105 ? -7.309 14.932 -5.894 1.00 95.56 105 ILE A N 1
ATOM 829 C CA . ILE A 1 105 ? -5.990 15.407 -6.327 1.00 95.56 105 ILE A CA 1
ATOM 830 C C . ILE A 1 105 ? -5.785 14.999 -7.782 1.00 95.56 105 ILE A C 1
ATOM 832 O O . ILE A 1 105 ? -5.568 15.851 -8.642 1.00 95.56 105 ILE A O 1
ATOM 836 N N . SER A 1 106 ? -5.885 13.702 -8.075 1.00 94.56 106 SER A N 1
ATOM 837 C CA . SER A 1 106 ? -5.757 13.184 -9.434 1.00 94.56 106 SER A CA 1
ATOM 838 C C . SER A 1 106 ? -6.421 11.809 -9.590 1.00 94.56 106 SER A C 1
ATOM 840 O O . SER A 1 106 ? -6.364 10.983 -8.674 1.00 94.56 106 SER A O 1
ATOM 842 N N . PRO A 1 107 ? -7.066 11.518 -10.733 1.00 93.38 107 PRO A N 1
ATOM 843 C CA . PRO A 1 107 ? -7.372 10.144 -11.098 1.00 93.38 107 PRO A CA 1
ATOM 844 C C . PRO A 1 107 ? -6.082 9.435 -11.532 1.00 93.38 107 PRO A C 1
ATOM 846 O O . PRO A 1 107 ? -5.241 10.009 -12.221 1.00 93.38 107 PRO A O 1
ATOM 849 N N . ILE A 1 108 ? -5.937 8.164 -11.173 1.00 89.69 108 ILE A N 1
ATOM 850 C CA . ILE A 1 108 ? -4.818 7.344 -11.639 1.00 89.69 108 ILE A CA 1
ATOM 851 C C . ILE A 1 108 ? -5.109 6.909 -13.079 1.00 89.69 108 ILE A C 1
ATOM 853 O O . ILE A 1 108 ? -6.202 6.420 -13.378 1.00 89.69 108 ILE A O 1
ATOM 857 N N . ASP A 1 109 ? -4.131 7.045 -13.970 1.00 85.81 109 ASP A N 1
ATOM 858 C CA . ASP A 1 109 ? -4.269 6.639 -15.372 1.00 85.81 109 ASP A CA 1
ATOM 859 C C . ASP A 1 109 ? -4.711 5.177 -15.524 1.00 85.81 109 ASP A C 1
ATOM 861 O O . ASP A 1 109 ? -4.331 4.300 -14.745 1.00 85.81 109 ASP A O 1
ATOM 865 N N . ASP A 1 110 ? -5.520 4.919 -16.553 1.00 86.38 110 ASP A N 1
ATOM 866 C CA . ASP A 1 110 ? -6.067 3.604 -16.918 1.00 86.38 110 ASP A CA 1
ATOM 867 C C . ASP A 1 110 ? -6.992 2.939 -15.877 1.00 86.38 110 ASP A C 1
ATOM 869 O O . ASP A 1 110 ? -7.493 1.827 -16.106 1.00 86.38 110 ASP A O 1
ATOM 873 N N . THR A 1 111 ? -7.293 3.618 -14.768 1.00 92.94 111 THR A N 1
ATOM 874 C CA . THR A 1 111 ? -8.192 3.117 -13.717 1.00 92.94 111 THR A CA 1
ATOM 875 C C . THR A 1 111 ? -9.671 3.414 -13.998 1.00 92.94 111 THR A C 1
ATOM 877 O O . THR A 1 111 ? -9.984 4.247 -14.859 1.00 92.94 111 THR A O 1
ATOM 880 N N . PRO A 1 112 ? -10.615 2.743 -13.301 1.00 96.00 112 PRO A N 1
ATOM 881 C CA . PRO A 1 112 ? -12.044 3.001 -13.458 1.00 96.00 112 PRO A CA 1
ATOM 882 C C . PRO A 1 112 ? -12.427 4.471 -13.306 1.00 96.00 112 PRO A C 1
ATOM 884 O O . PRO A 1 112 ? -13.238 4.953 -14.087 1.00 96.00 112 PRO A O 1
ATOM 887 N N . ALA A 1 113 ? -11.831 5.197 -12.360 1.00 95.44 113 ALA A N 1
ATOM 888 C CA . ALA A 1 113 ? -12.167 6.598 -12.143 1.00 95.44 113 ALA A CA 1
ATOM 889 C C . ALA A 1 113 ? -11.714 7.524 -13.272 1.00 95.44 113 ALA A C 1
ATOM 891 O O . ALA A 1 113 ? -12.482 8.390 -13.691 1.00 95.44 113 ALA A O 1
ATOM 892 N N . SER A 1 114 ? -10.509 7.306 -13.808 1.00 94.38 114 SER A N 1
ATOM 893 C CA . SER A 1 114 ? -10.037 8.025 -14.998 1.00 94.38 114 SER A CA 1
ATOM 894 C C . SER A 1 114 ? -10.977 7.781 -16.187 1.00 94.38 114 SER A C 1
ATOM 896 O O . SER A 1 114 ? -11.441 8.722 -16.829 1.00 94.38 114 SER A O 1
ATOM 898 N N . LYS A 1 115 ? -11.373 6.519 -16.411 1.00 95.50 115 LYS A N 1
ATOM 899 C CA . LYS A 1 115 ? -12.315 6.127 -17.478 1.00 95.50 115 LYS A CA 1
ATOM 900 C C . LYS A 1 115 ? -13.733 6.662 -17.271 1.00 95.50 115 LYS A C 1
ATOM 902 O O . LYS A 1 115 ? -14.425 6.924 -18.248 1.00 95.50 115 LYS A O 1
ATOM 907 N N . ALA A 1 116 ? -14.156 6.827 -16.020 1.00 95.31 116 ALA A N 1
ATOM 908 C CA . ALA A 1 116 ? -15.449 7.399 -15.654 1.00 95.31 116 ALA A CA 1
ATOM 909 C C . ALA A 1 116 ? -15.476 8.937 -15.748 1.00 95.31 116 ALA A C 1
ATOM 911 O O . ALA A 1 116 ? -16.518 9.549 -15.529 1.00 95.31 116 ALA A O 1
ATOM 912 N N . GLY A 1 117 ? -14.348 9.569 -16.091 1.00 94.31 117 GLY A N 1
ATOM 913 C CA . GLY A 1 117 ? -14.269 11.007 -16.326 1.00 94.31 117 GLY A CA 1
ATOM 914 C C . GLY A 1 117 ? -14.130 11.848 -15.060 1.00 94.31 117 GLY A C 1
ATOM 915 O O . GLY A 1 117 ? -14.430 13.042 -15.114 1.00 94.31 117 GLY A O 1
ATOM 916 N N . ILE A 1 118 ? -13.676 11.261 -13.946 1.00 96.25 118 ILE A N 1
ATOM 917 C CA . ILE A 1 118 ? -13.244 12.007 -12.755 1.00 96.25 118 ILE A CA 1
ATOM 918 C C . ILE A 1 118 ? -12.036 12.874 -13.118 1.00 96.25 118 ILE A C 1
ATOM 920 O O . ILE A 1 118 ? -11.157 12.444 -13.867 1.00 96.25 118 ILE A O 1
ATOM 924 N N . LYS A 1 119 ? -11.987 14.099 -12.595 1.00 94.88 119 LYS A N 1
ATOM 925 C CA . LYS A 1 119 ? -10.934 15.078 -12.875 1.00 94.88 119 LYS A CA 1
ATOM 926 C C . LYS A 1 119 ? -10.307 15.599 -11.586 1.00 94.88 119 LYS A C 1
ATOM 928 O O . LYS A 1 119 ? -10.914 15.587 -10.520 1.00 94.88 119 LYS A O 1
ATOM 933 N N . SER A 1 120 ? -9.067 16.070 -11.707 1.00 95.56 120 SER A N 1
ATOM 934 C CA . SER A 1 120 ? -8.409 16.832 -10.644 1.00 95.56 120 SER A CA 1
ATOM 935 C C . SER A 1 120 ? -9.255 18.054 -10.281 1.00 95.56 120 SER A C 1
ATOM 937 O O . SER A 1 120 ? -9.759 18.740 -11.171 1.00 95.56 120 SER A O 1
ATOM 939 N N . GLY A 1 121 ? -9.415 18.304 -8.984 1.00 94.12 121 GLY A N 1
ATOM 940 C CA . GLY A 1 121 ? -10.219 19.401 -8.452 1.00 94.12 121 GLY A CA 1
ATOM 941 C C . GLY A 1 121 ? -11.695 19.074 -8.225 1.00 94.12 121 GLY A C 1
ATOM 942 O O . GLY A 1 121 ? -12.369 19.880 -7.590 1.00 94.12 121 GLY A O 1
ATOM 943 N N . ASP A 1 122 ? -12.194 17.913 -8.668 1.00 95.81 122 ASP A N 1
ATOM 944 C CA . ASP A 1 122 ? -13.557 17.481 -8.341 1.00 95.81 122 ASP A CA 1
ATOM 945 C C . ASP A 1 122 ? -13.720 17.361 -6.812 1.00 95.81 122 ASP A C 1
ATOM 947 O O . ASP A 1 122 ? -12.870 16.789 -6.123 1.00 95.81 122 ASP A O 1
ATOM 951 N N . LEU A 1 123 ? -14.824 17.885 -6.275 1.00 95.62 123 LEU A N 1
ATOM 952 C CA . LEU A 1 123 ? -15.193 17.755 -4.864 1.00 95.62 123 LEU A CA 1
ATOM 953 C C . LEU A 1 123 ? -16.258 16.673 -4.719 1.00 95.62 123 LEU A C 1
ATOM 955 O O . LEU A 1 123 ? -17.408 16.867 -5.107 1.00 95.62 123 LEU A O 1
ATOM 959 N N . ILE A 1 124 ? -15.890 15.527 -4.156 1.00 96.19 124 ILE A N 1
ATOM 960 C CA . ILE A 1 124 ? -16.833 14.458 -3.839 1.00 96.19 124 ILE A CA 1
ATOM 961 C C . ILE A 1 124 ? -17.653 14.908 -2.630 1.00 96.19 124 ILE A C 1
ATOM 963 O O . ILE A 1 124 ? -17.106 15.230 -1.576 1.00 96.19 124 ILE A O 1
ATOM 967 N N . THR A 1 125 ? -18.971 14.940 -2.804 1.00 94.88 125 THR A N 1
ATOM 968 C CA . THR A 1 125 ? -19.934 15.363 -1.780 1.00 94.88 125 THR A CA 1
ATOM 969 C C . THR A 1 125 ? -20.716 14.193 -1.199 1.00 94.88 125 THR A C 1
ATOM 971 O O . THR A 1 125 ? -21.081 14.252 -0.028 1.00 94.88 125 THR A O 1
ATOM 974 N N . HIS A 1 126 ? -20.954 13.136 -1.987 1.00 96.00 126 HIS A N 1
ATOM 975 C CA . HIS A 1 126 ? -21.673 11.942 -1.538 1.00 96.00 126 HIS A CA 1
ATOM 976 C C . HIS A 1 126 ? -21.052 10.656 -2.091 1.00 96.00 126 HIS A C 1
ATOM 978 O O . HIS A 1 126 ? -20.548 10.634 -3.221 1.00 96.00 126 HIS A O 1
ATOM 984 N N . LEU A 1 127 ? -21.150 9.590 -1.298 1.00 96.50 127 LEU A N 1
ATOM 985 C CA . LEU A 1 127 ? -20.773 8.215 -1.621 1.00 96.50 127 LEU A CA 1
ATOM 986 C C . LEU A 1 127 ? -22.009 7.327 -1.424 1.00 96.50 127 LEU A C 1
ATOM 988 O O . LEU A 1 127 ? -22.478 7.197 -0.302 1.00 96.50 127 LEU A O 1
ATOM 992 N N . ASP A 1 128 ? -22.550 6.737 -2.495 1.00 94.00 128 ASP A N 1
ATOM 993 C CA . ASP A 1 128 ? -23.784 5.927 -2.445 1.00 94.00 128 ASP A CA 1
ATOM 994 C C . ASP A 1 128 ? -24.958 6.646 -1.738 1.00 94.00 128 ASP A C 1
ATOM 996 O O . ASP A 1 128 ? -25.667 6.061 -0.930 1.00 94.00 128 ASP A O 1
ATOM 1000 N N . ASP A 1 129 ? -25.153 7.930 -2.068 1.00 91.31 129 ASP A N 1
ATOM 1001 C CA . ASP A 1 129 ? -26.143 8.857 -1.480 1.00 91.31 129 ASP A CA 1
ATOM 1002 C C . ASP A 1 129 ? -25.861 9.332 -0.043 1.00 91.31 129 ASP A C 1
ATOM 1004 O O . ASP A 1 129 ? -26.501 10.282 0.407 1.00 91.31 129 ASP A O 1
ATOM 1008 N N . GLU A 1 130 ? -24.856 8.782 0.640 1.00 95.06 130 GLU A N 1
ATOM 1009 C CA . GLU A 1 130 ? -24.446 9.254 1.964 1.00 95.06 130 GLU A CA 1
ATOM 1010 C C . GLU A 1 130 ? -23.512 10.472 1.852 1.00 95.06 130 GLU A C 1
ATOM 1012 O O . GLU A 1 130 ? -22.537 10.430 1.090 1.00 95.06 130 GLU A O 1
ATOM 1017 N N . PRO A 1 131 ? -23.773 11.574 2.582 1.00 94.94 131 PRO A N 1
ATOM 1018 C CA . PRO A 1 131 ? -22.934 12.766 2.532 1.00 94.94 131 PRO A CA 1
ATOM 1019 C C . PRO A 1 131 ? -21.561 12.503 3.157 1.00 94.94 131 PRO A C 1
ATOM 1021 O O . PRO A 1 131 ? -21.460 11.924 4.233 1.00 94.94 131 PRO A O 1
ATOM 1024 N N . VAL A 1 132 ? -20.491 13.000 2.529 1.00 94.81 132 VAL A N 1
ATOM 1025 C CA . VAL A 1 132 ? -19.127 12.862 3.085 1.00 94.81 132 VAL A CA 1
ATOM 1026 C C . VAL A 1 132 ? -18.835 13.851 4.215 1.00 94.81 132 VAL A C 1
ATOM 1028 O O . VAL A 1 132 ? -17.822 13.731 4.902 1.00 94.81 132 VAL A O 1
ATOM 1031 N N . LEU A 1 133 ? -19.690 14.858 4.398 1.00 92.69 133 LEU A N 1
ATOM 1032 C CA . LEU A 1 133 ? -19.486 15.887 5.408 1.00 92.69 133 LEU A CA 1
ATOM 1033 C C . LEU A 1 133 ? -19.575 15.269 6.810 1.00 92.69 133 LEU A C 1
ATOM 1035 O O . LEU A 1 133 ? -20.586 14.676 7.172 1.00 92.69 133 LEU A O 1
ATOM 1039 N N . GLY A 1 134 ? -18.518 15.443 7.602 1.00 88.81 134 GLY A N 1
ATOM 1040 C CA . GLY A 1 134 ? -18.396 14.837 8.931 1.00 88.81 134 GLY A CA 1
ATOM 1041 C C . GLY A 1 134 ? -17.673 13.489 8.938 1.00 88.81 134 GLY A C 1
ATOM 1042 O O . GLY A 1 134 ? -17.294 13.035 10.013 1.00 88.81 134 GLY A O 1
ATOM 1043 N N . MET A 1 135 ? -17.411 12.895 7.768 1.00 93.00 135 MET A N 1
ATOM 1044 C CA . MET A 1 135 ? -16.510 11.749 7.655 1.00 93.00 135 MET A CA 1
ATOM 1045 C C . MET A 1 135 ? -15.051 12.201 7.744 1.00 93.00 135 MET A C 1
ATOM 1047 O O . MET A 1 135 ? -14.652 13.260 7.249 1.00 93.00 135 MET A O 1
ATOM 1051 N N . THR A 1 136 ? -14.222 11.350 8.328 1.00 92.00 136 THR A N 1
ATOM 1052 C CA . THR A 1 136 ? -12.772 11.411 8.182 1.00 92.00 136 THR A CA 1
ATOM 1053 C C . THR A 1 136 ? -12.357 10.976 6.774 1.00 92.00 136 THR A C 1
ATOM 1055 O O . THR A 1 136 ? -13.074 10.262 6.066 1.00 92.00 136 THR A O 1
ATOM 1058 N N . LEU A 1 137 ? -11.146 11.361 6.360 1.00 90.06 137 LEU A N 1
ATOM 1059 C CA . LEU A 1 137 ? -10.595 10.910 5.080 1.00 90.06 137 LEU A CA 1
ATOM 1060 C C . LEU A 1 137 ? -10.488 9.376 5.012 1.00 90.06 137 LEU A C 1
ATOM 1062 O O . LEU A 1 137 ? -10.769 8.806 3.958 1.00 90.06 137 LEU A O 1
ATOM 1066 N N . SER A 1 138 ? -10.115 8.711 6.117 1.00 88.19 138 SER A N 1
ATOM 1067 C CA . SER A 1 138 ? -9.998 7.243 6.149 1.00 88.19 138 SER A CA 1
ATOM 1068 C C . SER A 1 138 ? -11.353 6.566 5.927 1.00 88.19 138 SER A C 1
ATOM 1070 O O . SER A 1 138 ? -11.459 5.664 5.097 1.00 88.19 138 SER A O 1
ATOM 1072 N N . GLU A 1 139 ? -12.420 7.056 6.566 1.00 91.19 139 GLU A N 1
ATOM 1073 C CA . GLU A 1 139 ? -13.776 6.524 6.374 1.00 91.19 139 GLU A CA 1
ATOM 1074 C C . GLU A 1 139 ? -14.231 6.646 4.915 1.00 91.19 139 GLU A C 1
ATOM 1076 O O . GLU A 1 139 ? -14.651 5.654 4.313 1.00 91.19 139 GLU A O 1
ATOM 1081 N N . ALA A 1 140 ? -14.059 7.822 4.304 1.00 93.12 140 ALA A N 1
ATOM 1082 C CA . ALA A 1 140 ? -14.402 8.024 2.899 1.00 93.12 140 ALA A CA 1
ATOM 1083 C C . ALA A 1 140 ? -13.590 7.101 1.967 1.00 93.12 140 ALA A C 1
ATOM 1085 O O . ALA A 1 140 ? -14.136 6.500 1.038 1.00 93.12 140 ALA A O 1
ATOM 1086 N N . VAL A 1 141 ? -12.285 6.942 2.221 1.00 91.00 141 VAL A N 1
ATOM 1087 C CA . VAL A 1 141 ? -11.416 6.023 1.465 1.00 91.00 141 VAL A CA 1
ATOM 1088 C C . VAL A 1 141 ? -11.845 4.568 1.647 1.00 91.00 141 VAL A C 1
ATOM 1090 O O . VAL A 1 141 ? -11.850 3.817 0.670 1.00 91.00 141 VAL A O 1
ATOM 1093 N N . SER A 1 142 ? -12.234 4.167 2.855 1.00 89.06 142 SER A N 1
ATOM 1094 C CA . SER A 1 142 ? -12.726 2.822 3.157 1.00 89.06 142 SER A CA 1
ATOM 1095 C C . SER A 1 142 ? -14.003 2.498 2.373 1.00 89.06 142 SER A C 1
ATOM 1097 O O . SER A 1 142 ? -14.090 1.427 1.770 1.00 89.06 142 SER A O 1
ATOM 1099 N N . ILE A 1 143 ? -14.935 3.455 2.272 1.00 93.06 143 ILE A N 1
ATOM 1100 C CA . ILE A 1 143 ? -16.167 3.331 1.473 1.00 93.06 143 ILE A CA 1
ATOM 1101 C C . ILE A 1 143 ? -15.861 3.281 -0.031 1.00 93.06 143 ILE A C 1
ATOM 1103 O O . ILE A 1 143 ? -16.455 2.490 -0.765 1.00 93.06 143 ILE A O 1
ATOM 1107 N N . MET A 1 144 ? -14.929 4.102 -0.524 1.00 93.19 144 MET A N 1
ATOM 1108 C CA . MET A 1 144 ? -14.522 4.081 -1.938 1.00 93.19 144 MET A CA 1
ATOM 1109 C C . MET A 1 144 ? -13.783 2.788 -2.314 1.00 93.19 144 MET A C 1
ATOM 1111 O O . MET A 1 144 ? -13.912 2.288 -3.439 1.00 93.19 144 MET A O 1
ATOM 1115 N N . ARG A 1 145 ? -13.029 2.209 -1.375 1.00 90.12 145 ARG A N 1
ATOM 1116 C CA . ARG A 1 145 ? -12.503 0.844 -1.480 1.00 90.12 145 ARG A CA 1
ATOM 1117 C C . ARG A 1 145 ? -13.646 -0.166 -1.391 1.00 90.12 145 ARG A C 1
ATOM 1119 O O . ARG A 1 145 ? -14.791 0.153 -1.097 1.00 90.12 145 ARG A O 1
ATOM 1126 N N . GLY A 1 146 ? -13.370 -1.410 -1.755 1.00 88.38 146 GLY A N 1
ATOM 1127 C CA . GLY A 1 146 ? -14.370 -2.464 -1.632 1.00 88.38 146 GLY A CA 1
ATOM 1128 C C . GLY A 1 146 ? -14.136 -3.632 -2.566 1.00 88.38 146 GLY A C 1
ATOM 1129 O O . GLY A 1 146 ? -13.102 -3.747 -3.229 1.00 88.38 146 GLY A O 1
ATOM 1130 N N . LYS A 1 147 ? -15.127 -4.521 -2.609 1.00 90.25 147 LYS A N 1
ATOM 1131 C CA . LYS A 1 147 ? -15.065 -5.736 -3.416 1.00 90.25 147 LYS A CA 1
ATOM 1132 C C . LYS A 1 147 ? -14.944 -5.388 -4.902 1.00 90.25 147 LYS A C 1
ATOM 1134 O O . LYS A 1 147 ? -15.743 -4.635 -5.446 1.00 90.25 147 LYS A O 1
ATOM 1139 N N . VAL A 1 148 ? -13.963 -5.984 -5.570 1.00 93.62 148 VAL A N 1
ATOM 1140 C CA . VAL A 1 148 ? -13.795 -5.866 -7.024 1.00 93.62 148 VAL A CA 1
ATOM 1141 C C . VAL A 1 148 ? -15.081 -6.299 -7.736 1.00 93.62 148 VAL A C 1
ATOM 1143 O O . VAL A 1 148 ? -15.672 -7.324 -7.392 1.00 93.62 148 VAL A O 1
ATOM 1146 N N . GLY A 1 149 ? -15.512 -5.508 -8.716 1.00 94.75 149 GLY A N 1
ATOM 1147 C CA . GLY A 1 149 ? -16.740 -5.718 -9.480 1.00 94.75 149 GLY A CA 1
ATOM 1148 C C . GLY A 1 149 ? -18.000 -5.113 -8.856 1.00 94.75 149 GLY A C 1
ATOM 1149 O O . GLY A 1 149 ? -19.024 -5.063 -9.534 1.00 94.75 149 GLY A O 1
ATOM 1150 N N . SER A 1 150 ? -17.963 -4.627 -7.608 1.00 96.38 150 SER A N 1
ATOM 1151 C CA . SER A 1 150 ? -19.088 -3.861 -7.060 1.00 96.38 150 SER A CA 1
ATOM 1152 C C . SER A 1 150 ? -19.102 -2.432 -7.607 1.00 96.38 150 SER A C 1
ATOM 1154 O O . SER A 1 150 ? -18.066 -1.890 -7.999 1.00 96.38 150 SER A O 1
ATOM 1156 N N . LYS A 1 151 ? -20.283 -1.812 -7.629 1.00 96.19 151 LYS A N 1
ATOM 1157 C CA . LYS A 1 151 ? -20.463 -0.418 -8.044 1.00 96.19 151 LYS A CA 1
ATOM 1158 C C . LYS A 1 151 ? -20.495 0.515 -6.837 1.00 96.19 151 LYS A C 1
ATOM 1160 O O . LYS A 1 151 ? -20.788 0.071 -5.728 1.00 96.19 151 LYS A O 1
ATOM 1165 N N . ILE A 1 152 ? -20.146 1.769 -7.069 1.00 96.88 152 ILE A N 1
ATOM 1166 C CA . ILE A 1 152 ? -20.364 2.895 -6.162 1.00 96.88 152 ILE A CA 1
ATOM 1167 C C . ILE A 1 152 ? -20.786 4.096 -6.993 1.00 96.88 152 ILE A C 1
ATOM 1169 O O . ILE A 1 152 ? -20.232 4.321 -8.075 1.00 96.88 152 ILE A O 1
ATOM 1173 N N . LYS A 1 153 ? -21.742 4.859 -6.480 1.00 97.69 153 LYS A N 1
ATOM 1174 C CA . LYS A 1 153 ? -22.166 6.130 -7.051 1.00 97.69 153 LYS A CA 1
ATOM 1175 C C . LYS A 1 153 ? -21.453 7.269 -6.332 1.00 97.69 153 LYS A C 1
ATOM 1177 O O . LYS A 1 153 ? -21.585 7.422 -5.120 1.00 97.69 153 LYS A O 1
ATOM 1182 N N . LEU A 1 154 ? -20.705 8.073 -7.081 1.00 97.06 154 LEU A N 1
ATOM 1183 C CA . LEU A 1 154 ? -20.102 9.305 -6.581 1.00 97.06 154 LEU A CA 1
ATOM 1184 C C . LEU A 1 154 ? -20.945 10.502 -7.012 1.00 97.06 154 LEU A C 1
ATOM 1186 O O . LEU A 1 154 ? -21.228 10.649 -8.201 1.00 97.06 154 LEU A O 1
ATOM 1190 N N . THR A 1 155 ? -21.272 11.389 -6.074 1.00 96.56 155 THR A N 1
ATOM 1191 C CA . THR A 1 155 ? -21.780 12.729 -6.402 1.00 96.56 155 THR A CA 1
ATOM 1192 C C . THR A 1 155 ? -20.631 13.717 -6.281 1.00 96.56 155 THR A C 1
ATOM 1194 O O . THR A 1 155 ? -20.099 13.915 -5.186 1.00 96.56 155 THR A O 1
ATOM 1197 N N . VAL A 1 156 ? -20.239 14.336 -7.393 1.00 95.88 156 VAL A N 1
ATOM 1198 C CA . VAL A 1 156 ? -19.108 15.269 -7.459 1.00 95.88 156 VAL A CA 1
ATOM 1199 C C . VAL A 1 156 ? -19.557 16.657 -7.889 1.00 95.88 156 VAL A C 1
ATOM 1201 O O . VAL A 1 156 ? -20.350 16.796 -8.815 1.00 95.88 156 VAL A O 1
ATOM 1204 N N . ASN A 1 157 ? -19.014 17.683 -7.243 1.00 94.88 157 ASN A N 1
ATOM 1205 C CA . ASN A 1 157 ? -19.104 19.064 -7.692 1.00 94.88 157 ASN A CA 1
ATOM 1206 C C . ASN A 1 157 ? -17.831 19.414 -8.459 1.00 94.88 157 ASN A C 1
ATOM 1208 O O . ASN A 1 157 ? -16.722 19.359 -7.921 1.00 94.88 157 ASN A O 1
ATOM 1212 N N . ARG A 1 158 ? -18.005 19.763 -9.727 1.00 93.62 158 ARG A N 1
ATOM 1213 C CA . ARG A 1 158 ? -16.961 20.199 -10.641 1.00 93.62 158 ARG A CA 1
ATOM 1214 C C . ARG A 1 158 ? -17.090 21.704 -10.827 1.00 93.62 158 ARG A C 1
ATOM 1216 O O . ARG A 1 158 ? -17.882 22.188 -11.634 1.00 93.62 158 ARG A O 1
ATOM 1223 N N . ASN A 1 159 ? -16.278 22.452 -10.085 1.00 87.12 159 ASN A N 1
ATOM 1224 C CA . ASN A 1 159 ? -16.443 23.901 -9.933 1.00 87.12 159 ASN A CA 1
ATOM 1225 C C . ASN A 1 159 ? -17.822 24.255 -9.325 1.00 87.12 159 ASN A C 1
ATOM 1227 O O . ASN A 1 159 ? -18.559 23.379 -8.873 1.00 87.12 159 ASN A O 1
ATOM 1231 N N . ASP A 1 160 ? -18.179 25.540 -9.315 1.00 79.81 160 ASP A N 1
ATOM 1232 C CA . ASP A 1 160 ? -19.356 26.033 -8.582 1.00 79.81 160 ASP A CA 1
ATOM 1233 C C . ASP A 1 160 ? -20.713 25.719 -9.242 1.00 79.81 160 ASP A C 1
ATOM 1235 O O . ASP A 1 160 ? -21.753 25.907 -8.617 1.00 79.81 160 ASP A O 1
ATOM 1239 N N . ASN A 1 161 ? -20.731 25.250 -10.497 1.00 82.75 161 ASN A N 1
ATOM 1240 C CA . ASN A 1 161 ? -21.958 25.186 -11.309 1.00 82.75 161 ASN A CA 1
ATOM 1241 C C . ASN A 1 161 ? -22.300 23.798 -11.871 1.00 82.75 161 ASN A C 1
ATOM 1243 O O . ASN A 1 161 ? -23.327 23.658 -12.533 1.00 82.75 161 ASN A O 1
ATOM 1247 N N . GLU A 1 162 ? -21.462 22.781 -11.664 1.00 93.12 162 GLU A N 1
ATOM 1248 C CA . GLU A 1 162 ? -21.666 21.460 -12.265 1.00 93.12 162 GLU A CA 1
ATOM 1249 C C . GLU A 1 162 ? -21.645 20.373 -11.189 1.00 93.12 162 GLU A C 1
ATOM 1251 O O . GLU A 1 162 ? -20.600 20.057 -10.627 1.00 93.12 162 GLU A O 1
ATOM 1256 N N . THR A 1 163 ? -22.803 19.772 -10.918 1.00 95.06 163 THR A N 1
ATOM 1257 C CA . THR A 1 163 ? -22.910 18.572 -10.081 1.00 95.06 163 THR A CA 1
ATOM 1258 C 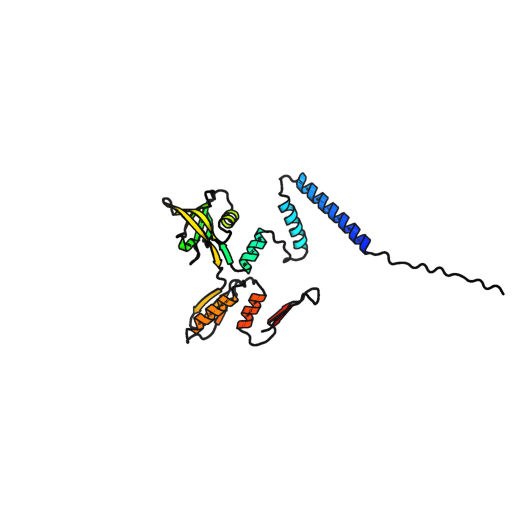C . THR A 1 163 ? -23.124 17.360 -10.976 1.00 95.06 163 THR A C 1
ATOM 1260 O O . THR A 1 163 ? -24.069 17.318 -11.764 1.00 95.06 163 THR A O 1
ATOM 1263 N N . LEU A 1 164 ? -22.253 16.364 -10.849 1.00 95.69 164 LEU A N 1
ATOM 1264 C CA . LEU A 1 164 ? -22.276 15.135 -11.634 1.00 95.69 164 LEU A CA 1
ATOM 1265 C C . LEU A 1 164 ? -22.494 13.935 -10.719 1.00 95.69 164 LEU A C 1
ATOM 1267 O O . LEU A 1 164 ? -21.894 13.838 -9.650 1.00 95.69 164 LEU A O 1
ATOM 1271 N N . GLN A 1 165 ? -23.315 12.993 -11.173 1.00 96.19 165 GLN A N 1
ATOM 1272 C CA . GLN A 1 165 ? -23.424 11.667 -10.575 1.00 96.19 165 GLN A CA 1
ATOM 1273 C C . GLN A 1 165 ? -22.718 10.667 -11.482 1.00 96.19 165 GLN A C 1
ATOM 1275 O O . GLN A 1 165 ? -23.011 10.590 -12.676 1.00 96.19 165 GLN A O 1
ATOM 1280 N N . ILE A 1 166 ? -21.755 9.939 -10.925 1.00 96.25 166 ILE A N 1
ATOM 1281 C CA . ILE A 1 166 ? -20.869 9.057 -11.680 1.00 96.25 166 ILE A CA 1
ATOM 1282 C C . ILE A 1 166 ? -20.864 7.684 -11.014 1.00 96.25 166 ILE A C 1
ATOM 1284 O O . ILE A 1 166 ? -20.368 7.523 -9.899 1.00 96.25 166 ILE A O 1
ATOM 1288 N N . ASP A 1 167 ? -21.387 6.684 -11.721 1.00 96.81 167 ASP A N 1
ATOM 1289 C CA . ASP A 1 167 ? -21.295 5.285 -11.311 1.00 96.81 167 ASP A CA 1
ATOM 1290 C C . ASP A 1 167 ? -19.948 4.695 -11.726 1.00 96.81 167 ASP A C 1
ATOM 1292 O O . ASP A 1 167 ? -19.599 4.645 -12.908 1.00 96.81 167 ASP A O 1
ATOM 1296 N N . ILE A 1 168 ? -19.200 4.183 -10.753 1.00 97.00 168 ILE A N 1
ATOM 1297 C CA . ILE A 1 168 ? -17.888 3.581 -10.979 1.00 97.00 168 ILE A CA 1
ATOM 1298 C C . ILE A 1 168 ? -17.915 2.136 -10.496 1.00 97.00 168 ILE A C 1
ATOM 1300 O O . ILE A 1 168 ? -18.346 1.826 -9.388 1.00 97.00 168 ILE A O 1
ATOM 1304 N N . THR A 1 169 ? -17.430 1.224 -11.337 1.00 97.06 169 THR A N 1
ATOM 1305 C CA . THR A 1 169 ? -17.234 -0.177 -10.945 1.00 97.06 169 THR A CA 1
ATOM 1306 C C . THR A 1 169 ? -15.829 -0.348 -10.382 1.00 97.06 169 THR A C 1
ATOM 1308 O O . THR A 1 169 ? -14.848 -0.051 -11.065 1.00 97.06 169 THR A O 1
ATOM 1311 N N . ARG A 1 170 ? -15.722 -0.836 -9.143 1.00 96.62 170 ARG A N 1
ATOM 1312 C CA . ARG A 1 170 ? -14.441 -1.094 -8.478 1.00 96.62 170 ARG A CA 1
ATOM 1313 C C . ARG A 1 170 ? -13.643 -2.134 -9.258 1.00 96.62 170 ARG A C 1
ATOM 1315 O O . ARG A 1 170 ? -14.169 -3.187 -9.622 1.00 96.62 170 ARG A O 1
ATOM 1322 N N . ALA A 1 171 ? -12.359 -1.873 -9.461 1.00 95.25 171 ALA A N 1
ATOM 1323 C CA . ALA A 1 171 ? -11.430 -2.797 -10.102 1.00 95.25 171 ALA A CA 1
ATOM 1324 C C . ALA A 1 171 ? -10.211 -3.047 -9.210 1.00 95.25 171 ALA A C 1
ATOM 1326 O O . ALA A 1 171 ? -10.034 -2.396 -8.179 1.00 95.25 171 ALA A O 1
ATOM 1327 N N . VAL A 1 172 ? -9.370 -4.000 -9.610 1.00 92.56 172 VAL A N 1
ATOM 1328 C CA . VAL A 1 172 ? -8.035 -4.152 -9.025 1.00 92.56 172 VAL A CA 1
ATOM 1329 C C . VAL A 1 172 ? -7.176 -2.991 -9.517 1.00 92.56 172 VAL A C 1
ATOM 1331 O O . VAL A 1 172 ? -6.911 -2.867 -10.712 1.00 92.56 172 VAL A O 1
ATOM 1334 N N . ILE A 1 173 ? -6.759 -2.137 -8.592 1.00 90.12 173 ILE A N 1
ATOM 1335 C CA . ILE A 1 173 ? -5.862 -1.016 -8.839 1.00 90.12 173 ILE A CA 1
ATOM 1336 C C . ILE A 1 173 ? -4.449 -1.473 -8.516 1.00 90.12 173 ILE A C 1
ATOM 1338 O O . ILE A 1 173 ? -4.176 -1.887 -7.391 1.00 90.12 173 ILE A O 1
ATOM 1342 N N . GLN A 1 174 ? -3.558 -1.403 -9.501 1.00 85.50 174 GLN A N 1
ATOM 1343 C CA . GLN A 1 174 ? -2.160 -1.789 -9.337 1.00 85.50 174 GLN A CA 1
ATOM 1344 C C . GLN A 1 174 ? -1.310 -0.583 -8.942 1.00 85.50 174 GLN A C 1
ATOM 1346 O O . GLN A 1 174 ? -1.315 0.452 -9.611 1.00 85.50 174 GLN A O 1
ATOM 1351 N N . LEU A 1 175 ? -0.531 -0.740 -7.878 1.00 80.94 175 LEU A N 1
ATOM 1352 C CA . LEU A 1 175 ? 0.487 0.213 -7.468 1.00 80.94 175 LEU A CA 1
ATOM 1353 C C . LEU A 1 175 ? 1.743 -0.005 -8.321 1.00 80.94 175 LEU A C 1
ATOM 1355 O O . LEU A 1 175 ? 2.408 -1.043 -8.248 1.00 80.94 175 LEU A O 1
ATOM 1359 N N . LYS A 1 176 ? 2.090 1.000 -9.130 1.00 82.81 176 LYS A N 1
ATOM 1360 C CA . LYS A 1 176 ? 3.331 1.009 -9.917 1.00 82.81 176 LYS A CA 1
ATOM 1361 C C . LYS A 1 176 ? 4.521 1.296 -8.995 1.00 82.81 176 LYS A C 1
ATOM 1363 O O . LYS A 1 176 ? 4.900 2.450 -8.809 1.00 82.81 176 LYS A O 1
ATOM 1368 N N . ALA A 1 177 ? 5.093 0.241 -8.416 1.00 88.00 177 ALA A N 1
ATOM 1369 C CA . ALA A 1 177 ? 6.292 0.325 -7.578 1.00 88.00 177 ALA A CA 1
ATOM 1370 C C . ALA A 1 177 ? 7.567 0.618 -8.382 1.00 88.00 177 ALA A C 1
ATOM 1372 O O . ALA A 1 177 ? 8.564 1.067 -7.817 1.00 88.00 177 ALA A O 1
ATOM 1373 N N . VAL A 1 178 ? 7.535 0.384 -9.696 1.00 93.56 178 VAL A N 1
ATOM 1374 C CA . VAL A 1 178 ? 8.661 0.623 -10.594 1.00 93.56 178 VAL A CA 1
ATOM 1375 C C . VAL A 1 178 ? 8.331 1.751 -11.561 1.00 93.56 178 VAL A C 1
ATOM 1377 O O . VAL A 1 178 ? 7.336 1.714 -12.287 1.00 93.56 178 VAL A O 1
ATOM 1380 N N . LYS A 1 179 ? 9.210 2.751 -11.614 1.00 93.38 179 LYS A N 1
ATOM 1381 C CA . LYS A 1 179 ? 9.220 3.777 -12.662 1.00 93.38 179 LYS A CA 1
ATOM 1382 C C . LYS A 1 179 ? 10.491 3.616 -13.478 1.00 93.38 179 LYS A C 1
ATOM 1384 O O . LYS A 1 179 ? 11.585 3.625 -12.922 1.00 93.38 179 LYS A O 1
ATOM 1389 N N . ALA A 1 180 ? 10.343 3.485 -14.790 1.00 94.88 180 ALA A N 1
ATOM 1390 C CA . ALA A 1 180 ? 11.452 3.210 -15.689 1.00 94.88 180 ALA A CA 1
ATOM 1391 C C . ALA A 1 180 ? 11.480 4.213 -16.845 1.00 94.88 180 ALA A C 1
ATOM 1393 O O . ALA A 1 180 ? 10.440 4.511 -17.434 1.00 94.88 180 ALA A O 1
ATOM 1394 N N . ARG A 1 181 ? 12.667 4.729 -17.174 1.00 94.94 181 ARG A N 1
ATOM 1395 C CA . ARG A 1 181 ? 12.898 5.608 -18.329 1.00 94.94 181 ARG A CA 1
ATOM 1396 C C . ARG A 1 181 ? 14.290 5.394 -18.913 1.00 94.94 181 ARG A C 1
ATOM 1398 O O . ARG A 1 181 ? 15.198 4.969 -18.205 1.00 94.94 181 ARG A O 1
ATOM 1405 N N . LEU A 1 182 ? 14.450 5.714 -20.192 1.00 94.06 182 LEU A N 1
ATOM 1406 C CA . LEU A 1 182 ? 15.761 5.766 -20.830 1.00 94.06 182 LEU A CA 1
ATOM 1407 C C . LEU A 1 182 ? 16.325 7.183 -20.686 1.00 94.06 182 LEU A C 1
ATOM 1409 O O . LEU A 1 182 ? 15.641 8.149 -21.017 1.00 94.06 182 LEU A O 1
ATOM 1413 N N . GLU A 1 183 ? 17.555 7.311 -20.199 1.00 92.88 183 GLU A N 1
ATOM 1414 C CA . GLU A 1 183 ? 18.246 8.591 -20.041 1.00 92.88 183 GLU A CA 1
ATOM 1415 C C . GLU A 1 183 ? 19.678 8.449 -20.549 1.00 92.88 183 GLU A C 1
ATOM 1417 O O . GLU A 1 183 ? 20.441 7.654 -20.013 1.00 92.88 183 GLU A O 1
ATOM 1422 N N . ASN A 1 184 ? 20.040 9.186 -21.605 1.00 91.69 184 ASN A N 1
ATOM 1423 C CA . ASN A 1 184 ? 21.387 9.163 -22.192 1.00 91.69 184 ASN A CA 1
ATOM 1424 C C . ASN A 1 184 ? 21.922 7.738 -22.438 1.00 91.69 184 ASN A C 1
ATOM 1426 O O . ASN A 1 184 ? 23.040 7.416 -22.046 1.00 91.69 184 ASN A O 1
ATOM 1430 N N . ASN A 1 185 ? 21.108 6.877 -23.064 1.00 93.25 185 ASN A N 1
ATOM 1431 C CA . ASN A 1 185 ? 21.418 5.462 -23.322 1.00 93.25 185 ASN A CA 1
ATOM 1432 C C . ASN A 1 185 ? 21.575 4.574 -22.069 1.00 93.25 185 ASN A C 1
ATOM 1434 O O . ASN A 1 185 ? 22.044 3.442 -22.167 1.00 93.25 185 ASN A O 1
ATOM 1438 N N . ILE A 1 186 ? 21.143 5.038 -20.897 1.00 95.69 186 ILE A N 1
ATOM 1439 C CA . ILE A 1 186 ? 21.124 4.267 -19.652 1.00 95.69 186 ILE A CA 1
ATOM 1440 C C . ILE A 1 186 ? 19.671 3.997 -19.257 1.00 95.69 186 ILE A C 1
ATOM 1442 O O . ILE A 1 186 ? 18.839 4.907 -19.205 1.00 95.69 186 ILE A O 1
ATOM 1446 N N . GLY A 1 187 ? 19.347 2.733 -18.982 1.00 95.88 187 GLY A N 1
ATOM 1447 C CA . GLY A 1 187 ? 18.044 2.342 -18.454 1.00 95.88 187 GLY A CA 1
ATOM 1448 C C . GLY A 1 187 ? 17.947 2.688 -16.972 1.00 95.88 187 GLY A C 1
ATOM 1449 O O . GLY A 1 187 ? 18.486 1.976 -16.129 1.00 95.88 187 GLY A O 1
ATOM 1450 N N . TYR A 1 188 ? 17.264 3.776 -16.635 1.00 97.00 188 TYR A N 1
ATOM 1451 C CA . TYR A 1 188 ? 17.044 4.187 -15.253 1.00 97.00 188 TYR A CA 1
ATOM 1452 C C . TYR A 1 188 ? 15.767 3.536 -14.712 1.00 97.00 188 TYR A C 1
ATOM 1454 O O . TYR A 1 188 ? 14.674 3.761 -15.240 1.00 97.00 188 TYR A O 1
ATOM 1462 N N . ILE A 1 189 ? 15.906 2.733 -13.656 1.00 96.38 189 ILE A N 1
ATOM 1463 C CA . ILE A 1 189 ? 14.839 1.968 -13.006 1.00 96.38 189 ILE A CA 1
ATOM 1464 C C . ILE A 1 189 ? 14.782 2.390 -11.542 1.00 96.38 189 ILE A C 1
ATOM 1466 O O . ILE A 1 189 ? 15.662 2.055 -10.756 1.00 96.38 189 ILE A O 1
ATOM 1470 N N . ARG A 1 190 ? 13.732 3.111 -11.156 1.00 96.50 190 ARG A N 1
ATOM 1471 C CA . ARG A 1 190 ? 13.475 3.470 -9.761 1.00 96.50 190 ARG A CA 1
ATOM 1472 C C . ARG A 1 190 ? 12.474 2.507 -9.149 1.00 96.50 190 ARG A C 1
ATOM 1474 O O . ARG A 1 190 ? 11.381 2.353 -9.693 1.00 96.50 190 ARG A O 1
ATOM 1481 N N . VAL A 1 191 ? 12.822 1.944 -7.996 1.00 95.19 191 VAL A N 1
ATOM 1482 C CA . VAL A 1 191 ? 11.959 1.049 -7.216 1.00 95.19 191 VAL A CA 1
ATOM 1483 C C . VAL A 1 191 ? 11.606 1.728 -5.902 1.00 95.19 191 VAL A C 1
ATOM 1485 O O . VAL A 1 191 ? 12.482 1.965 -5.074 1.00 95.19 191 VAL A O 1
ATOM 1488 N N . SER A 1 192 ? 10.328 2.043 -5.698 1.00 91.94 192 SER A N 1
ATOM 1489 C CA . SER A 1 192 ? 9.865 2.708 -4.474 1.00 91.94 192 SER A CA 1
ATOM 1490 C C . SER A 1 192 ? 9.597 1.750 -3.310 1.00 91.94 192 SER A C 1
ATOM 1492 O O . SER A 1 192 ? 9.605 2.191 -2.168 1.00 91.94 192 SER A O 1
ATOM 1494 N N . SER A 1 193 ? 9.338 0.468 -3.582 1.00 91.62 193 SER A N 1
ATOM 1495 C CA . SER A 1 193 ? 9.079 -0.569 -2.569 1.00 91.62 193 SER A CA 1
ATOM 1496 C C . SER A 1 193 ? 9.160 -1.973 -3.176 1.00 91.62 193 SER A C 1
ATOM 1498 O O . SER A 1 193 ? 8.827 -2.145 -4.350 1.00 91.62 193 SER A O 1
ATOM 1500 N N . PHE A 1 194 ? 9.491 -2.986 -2.375 1.00 94.00 194 PHE A N 1
ATOM 1501 C CA . PHE A 1 194 ? 9.471 -4.396 -2.785 1.00 94.00 194 PHE A CA 1
ATOM 1502 C C . PHE A 1 194 ? 8.103 -5.037 -2.510 1.00 94.00 194 PHE A C 1
ATOM 1504 O O . PHE A 1 194 ? 7.871 -5.614 -1.451 1.00 94.00 194 PHE A O 1
ATOM 1511 N N . ASN A 1 195 ? 7.177 -4.913 -3.459 1.00 92.38 195 ASN A N 1
ATOM 1512 C CA . ASN A 1 195 ? 5.883 -5.602 -3.422 1.00 92.38 195 ASN A CA 1
ATOM 1513 C C . ASN A 1 195 ? 5.880 -6.822 -4.359 1.00 92.38 195 ASN A C 1
ATOM 1515 O O . ASN A 1 195 ? 6.812 -7.000 -5.138 1.00 92.38 195 ASN A O 1
ATOM 1519 N N . GLN A 1 196 ? 4.820 -7.633 -4.320 1.00 92.62 196 GLN A N 1
ATOM 1520 C CA . GLN A 1 196 ? 4.681 -8.876 -5.105 1.00 92.62 196 GLN A CA 1
ATOM 1521 C C . GLN A 1 196 ? 4.755 -8.715 -6.635 1.00 92.62 196 GLN A C 1
ATOM 1523 O O . GLN A 1 196 ? 4.658 -9.706 -7.351 1.00 92.62 196 GLN A O 1
ATOM 1528 N N . LYS A 1 197 ? 4.823 -7.487 -7.160 1.00 89.38 197 LYS A N 1
ATOM 1529 C CA . LYS A 1 197 ? 4.811 -7.203 -8.603 1.00 89.38 197 LYS A CA 1
ATOM 1530 C C . LYS A 1 197 ? 6.124 -6.596 -9.098 1.00 89.38 197 LYS A C 1
ATOM 1532 O O . LYS A 1 197 ? 6.231 -6.277 -10.284 1.00 89.38 197 LYS A O 1
ATOM 1537 N N . VAL A 1 198 ? 7.074 -6.330 -8.201 1.00 92.56 198 VAL A N 1
ATOM 1538 C CA . VAL A 1 198 ? 8.254 -5.511 -8.504 1.00 92.56 198 VAL A CA 1
ATOM 1539 C C . VAL A 1 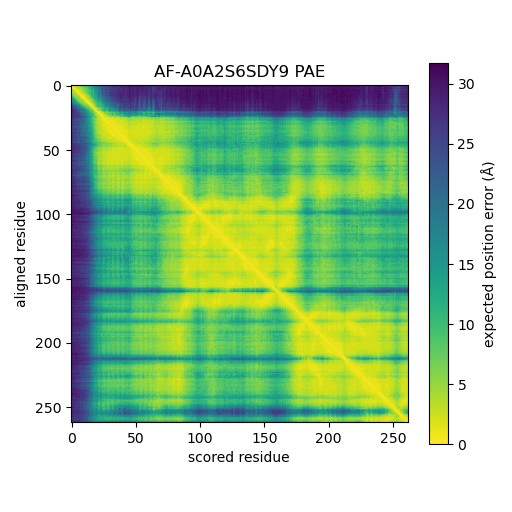198 ? 9.194 -6.201 -9.494 1.00 92.56 198 VAL A C 1
ATOM 1541 O O . VAL A 1 198 ? 9.676 -5.564 -10.428 1.00 92.56 198 VAL A O 1
ATOM 1544 N N . ASP A 1 199 ? 9.389 -7.507 -9.340 1.00 91.00 199 ASP A N 1
ATOM 1545 C CA . ASP A 1 199 ? 10.215 -8.360 -10.191 1.00 91.00 199 ASP A CA 1
ATOM 1546 C C . ASP A 1 199 ? 9.750 -8.308 -11.656 1.00 91.00 199 ASP A C 1
ATOM 1548 O O . ASP A 1 199 ? 10.513 -7.982 -12.569 1.00 91.00 199 ASP A O 1
ATOM 1552 N N . THR A 1 200 ? 8.451 -8.508 -11.869 1.00 91.12 200 THR A N 1
ATOM 1553 C CA . THR A 1 200 ? 7.798 -8.526 -13.172 1.00 91.12 200 THR A CA 1
ATOM 1554 C C . THR A 1 200 ? 7.898 -7.151 -13.826 1.00 91.12 200 THR A C 1
ATOM 1556 O O . THR A 1 200 ? 8.271 -7.044 -14.996 1.00 91.12 200 THR A O 1
ATOM 1559 N N . GLN A 1 201 ? 7.654 -6.079 -13.062 1.00 91.88 201 GLN A N 1
ATOM 1560 C CA . GLN A 1 201 ? 7.766 -4.706 -13.559 1.00 91.88 201 GLN A CA 1
ATOM 1561 C C . GLN A 1 201 ? 9.203 -4.347 -13.988 1.00 91.88 201 GLN A C 1
ATOM 1563 O O . GLN A 1 201 ? 9.387 -3.676 -15.008 1.00 91.88 201 GLN A O 1
ATOM 1568 N N . ILE A 1 202 ? 10.230 -4.809 -13.261 1.00 94.38 20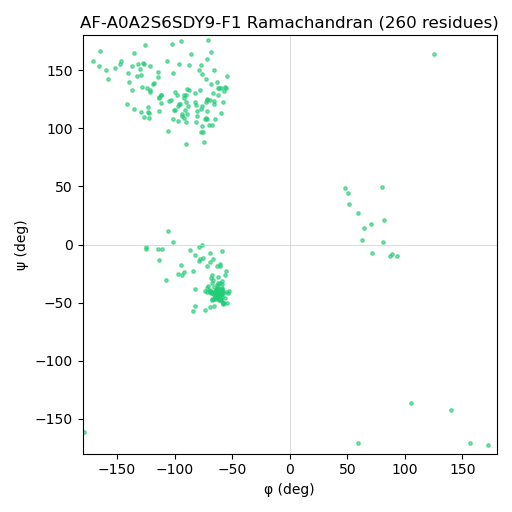2 ILE A N 1
ATOM 1569 C CA . ILE A 1 202 ? 11.641 -4.607 -13.635 1.00 94.38 202 ILE A CA 1
ATOM 1570 C C . ILE A 1 202 ? 11.980 -5.390 -14.906 1.00 94.38 202 ILE A C 1
ATOM 1572 O O . ILE A 1 202 ? 12.559 -4.824 -15.836 1.00 94.38 202 ILE A O 1
ATOM 1576 N N . VAL A 1 203 ? 11.590 -6.665 -14.990 1.00 93.25 203 VAL A N 1
ATOM 1577 C CA . VAL A 1 203 ? 11.833 -7.499 -16.178 1.00 93.25 203 VAL A CA 1
ATOM 1578 C C . VAL A 1 203 ? 11.182 -6.885 -17.419 1.00 93.25 203 VAL A C 1
ATOM 1580 O O . VAL A 1 203 ? 11.800 -6.829 -18.485 1.00 93.25 203 VAL A O 1
ATOM 1583 N N . GLU A 1 204 ? 9.954 -6.381 -17.303 1.00 93.25 204 GLU A N 1
ATOM 1584 C CA . GLU A 1 204 ? 9.275 -5.674 -18.390 1.00 93.25 204 GLU A CA 1
ATOM 1585 C C . GLU A 1 204 ? 9.992 -4.383 -18.798 1.00 93.25 204 GLU A C 1
ATOM 1587 O O . GLU A 1 204 ? 10.123 -4.109 -19.995 1.00 93.25 204 GLU A O 1
ATOM 1592 N N . ALA A 1 205 ? 10.480 -3.599 -17.834 1.00 93.62 205 ALA A N 1
ATOM 1593 C CA . ALA A 1 205 ? 11.257 -2.394 -18.107 1.00 93.62 205 ALA A CA 1
ATOM 1594 C C . ALA A 1 205 ? 12.555 -2.718 -18.863 1.00 93.62 205 ALA A C 1
ATOM 1596 O O . ALA A 1 205 ? 12.828 -2.119 -19.904 1.00 93.62 205 ALA A O 1
ATOM 1597 N N . ILE A 1 206 ? 13.307 -3.725 -18.407 1.00 93.06 206 ILE A N 1
ATOM 1598 C CA . ILE A 1 206 ? 14.538 -4.185 -19.065 1.00 93.06 206 ILE A CA 1
ATOM 1599 C C . ILE A 1 206 ? 14.237 -4.674 -20.486 1.00 93.06 206 ILE A C 1
ATOM 1601 O O . ILE A 1 206 ? 14.934 -4.293 -21.426 1.00 93.06 206 ILE A O 1
ATOM 1605 N N . LYS A 1 207 ? 13.173 -5.465 -20.683 1.00 93.25 207 LYS A N 1
ATOM 1606 C CA . LYS A 1 207 ? 12.742 -5.909 -22.022 1.00 93.25 207 LYS A CA 1
ATOM 1607 C C . LYS A 1 207 ? 12.420 -4.733 -22.944 1.00 93.25 207 LYS A C 1
ATOM 1609 O O . LYS A 1 207 ? 12.754 -4.792 -24.124 1.00 93.25 207 LYS A O 1
ATOM 1614 N N . LYS A 1 208 ? 11.784 -3.671 -22.435 1.00 92.94 208 LYS A N 1
ATOM 1615 C CA . LYS A 1 208 ? 11.503 -2.450 -23.210 1.00 92.94 208 LYS A CA 1
ATOM 1616 C C . LYS A 1 208 ? 12.789 -1.719 -23.588 1.00 92.94 208 LYS A C 1
ATOM 1618 O O . LYS A 1 208 ? 12.920 -1.328 -24.743 1.00 92.94 208 LYS A O 1
ATOM 1623 N N . PHE A 1 209 ? 13.740 -1.586 -22.665 1.00 93.62 209 PHE A N 1
ATOM 1624 C CA . PHE A 1 209 ? 15.031 -0.955 -22.950 1.00 93.62 209 PHE A CA 1
ATOM 1625 C C . PHE A 1 209 ? 15.844 -1.735 -23.979 1.00 93.62 209 PHE A C 1
ATOM 1627 O O . PHE A 1 209 ? 16.336 -1.129 -24.920 1.00 93.62 209 PHE A O 1
ATOM 1634 N N . LYS A 1 210 ? 15.897 -3.068 -23.881 1.00 89.00 210 LYS A N 1
ATOM 1635 C CA . LYS A 1 210 ? 16.624 -3.928 -24.833 1.00 89.00 210 LYS A CA 1
ATOM 1636 C C . LYS A 1 210 ? 16.132 -3.837 -26.282 1.00 89.00 210 LYS A C 1
ATOM 1638 O O . LYS A 1 210 ? 16.850 -4.263 -27.176 1.00 89.00 210 LYS A O 1
ATOM 1643 N N . LYS A 1 211 ? 14.933 -3.294 -26.535 1.00 91.06 211 LYS A N 1
ATOM 1644 C CA . LYS A 1 211 ? 14.476 -2.989 -27.905 1.00 91.06 211 LYS A CA 1
ATOM 1645 C C . LYS A 1 211 ? 15.244 -1.827 -28.542 1.00 91.06 211 LYS A C 1
ATOM 1647 O O . LYS A 1 211 ? 15.138 -1.636 -29.746 1.00 91.06 211 LYS A O 1
ATOM 1652 N N . ASN A 1 212 ? 15.966 -1.044 -27.745 1.00 84.50 212 ASN A N 1
ATOM 1653 C CA . ASN A 1 212 ? 16.873 -0.015 -28.215 1.00 84.50 212 ASN A CA 1
ATOM 1654 C C . ASN A 1 212 ? 18.315 -0.543 -28.157 1.00 84.50 212 ASN A C 1
ATOM 1656 O O . ASN A 1 212 ? 18.845 -0.806 -27.078 1.00 84.50 212 ASN A O 1
ATOM 1660 N N . GLU A 1 213 ? 18.948 -0.673 -29.321 1.00 79.62 213 GLU A N 1
ATOM 1661 C CA . GLU A 1 213 ? 20.310 -1.200 -29.464 1.00 79.62 213 GLU A CA 1
ATOM 1662 C C . GLU A 1 213 ? 21.385 -0.292 -28.843 1.00 79.62 213 GLU A C 1
ATOM 1664 O O . GLU A 1 213 ? 22.519 -0.724 -28.661 1.00 79.62 213 GLU A O 1
ATOM 1669 N N . THR A 1 214 ? 21.050 0.952 -28.477 1.00 88.81 214 THR A N 1
ATOM 1670 C CA . THR A 1 214 ? 22.016 1.904 -27.911 1.00 88.81 214 THR A CA 1
ATOM 1671 C C . THR A 1 214 ? 22.196 1.793 -26.399 1.00 88.81 214 THR A C 1
ATOM 1673 O O . THR A 1 214 ? 23.033 2.507 -25.854 1.00 88.81 214 THR A O 1
ATOM 1676 N N . VAL A 1 215 ? 21.429 0.947 -25.698 1.00 93.31 215 VAL A N 1
ATOM 1677 C CA . VAL A 1 215 ? 21.476 0.858 -24.228 1.00 93.31 215 VAL A CA 1
ATOM 1678 C C . VAL A 1 215 ? 22.831 0.334 -23.746 1.00 93.31 215 VAL A C 1
ATOM 1680 O O . VAL A 1 215 ? 23.215 -0.791 -24.050 1.00 93.31 215 VAL A O 1
ATOM 1683 N N . LEU A 1 216 ? 23.523 1.132 -22.930 1.00 94.06 216 LEU A N 1
ATOM 1684 C CA . LEU A 1 216 ? 24.859 0.828 -22.402 1.00 94.06 216 LEU A CA 1
ATOM 1685 C C . LEU A 1 216 ? 24.828 0.104 -21.048 1.00 94.06 216 LEU A C 1
ATOM 1687 O O . LEU A 1 216 ? 25.792 -0.559 -20.677 1.00 94.06 216 LEU A O 1
ATOM 1691 N N . GLY A 1 217 ? 23.741 0.244 -20.286 1.00 93.31 217 GLY A N 1
ATOM 1692 C CA . GLY A 1 217 ? 23.615 -0.326 -18.945 1.00 93.31 217 GLY A CA 1
ATOM 1693 C C . GLY A 1 217 ? 22.355 0.136 -18.217 1.00 93.31 217 GLY A C 1
ATOM 1694 O O . GLY A 1 217 ? 21.496 0.805 -18.800 1.00 93.31 217 GLY A O 1
ATOM 1695 N N . TYR A 1 218 ? 22.252 -0.215 -16.932 1.00 94.44 218 TYR A N 1
ATOM 1696 C CA . TYR A 1 218 ? 21.092 0.086 -16.090 1.00 94.44 218 TYR A CA 1
ATOM 1697 C C . TYR A 1 218 ? 21.510 0.753 -14.777 1.00 94.44 218 TYR A C 1
ATOM 1699 O O . TYR A 1 218 ? 22.541 0.411 -14.204 1.00 94.44 218 TYR A O 1
ATOM 1707 N N . ILE A 1 219 ? 20.679 1.668 -14.278 1.00 96.19 219 ILE A N 1
ATOM 1708 C CA . ILE A 1 219 ? 20.763 2.206 -12.915 1.00 96.19 219 ILE A CA 1
ATOM 1709 C C . ILE A 1 219 ? 19.539 1.717 -12.150 1.00 96.19 219 ILE A C 1
ATOM 1711 O O . ILE A 1 219 ? 18.412 2.008 -12.552 1.00 96.19 219 ILE A O 1
ATOM 1715 N N . LEU A 1 220 ? 19.766 1.014 -11.040 1.00 95.56 220 LEU A N 1
ATOM 1716 C CA . LEU A 1 220 ? 18.726 0.650 -10.082 1.00 95.56 220 LEU A CA 1
ATOM 1717 C C . LEU A 1 220 ? 18.723 1.665 -8.932 1.00 95.56 220 LEU A C 1
ATOM 1719 O O . LEU A 1 220 ? 19.619 1.671 -8.091 1.00 95.56 220 LEU A O 1
ATOM 1723 N N . ASP A 1 221 ? 17.726 2.544 -8.908 1.00 96.50 221 ASP A N 1
ATOM 1724 C CA . ASP A 1 221 ? 17.570 3.557 -7.869 1.00 96.50 221 ASP A CA 1
ATOM 1725 C C . ASP A 1 221 ? 16.644 3.058 -6.751 1.00 96.50 221 ASP A C 1
ATOM 1727 O O . ASP A 1 221 ? 15.433 2.914 -6.946 1.00 96.50 221 ASP A O 1
ATOM 1731 N N . LEU A 1 222 ? 17.239 2.822 -5.578 1.00 96.19 222 LEU A N 1
ATOM 1732 C CA . LEU A 1 222 ? 16.566 2.402 -4.344 1.00 96.19 222 LEU A CA 1
ATOM 1733 C C . LEU A 1 222 ? 16.453 3.536 -3.308 1.00 96.19 222 LEU A C 1
ATOM 1735 O O . LEU A 1 222 ? 16.141 3.286 -2.144 1.00 96.19 222 LEU A O 1
ATOM 1739 N N . ARG A 1 223 ? 16.723 4.794 -3.678 1.00 96.62 223 ARG A N 1
ATOM 1740 C CA . ARG A 1 223 ? 16.602 5.917 -2.737 1.00 96.62 223 ARG A CA 1
ATOM 1741 C C . ARG A 1 223 ? 15.156 6.063 -2.268 1.00 96.62 223 ARG A C 1
ATOM 1743 O O . ARG A 1 223 ? 14.225 6.069 -3.077 1.00 96.62 223 ARG A O 1
ATOM 1750 N N . ASN A 1 224 ? 14.991 6.250 -0.958 1.00 90.00 224 ASN A N 1
ATOM 1751 C CA . ASN A 1 224 ? 13.696 6.337 -0.273 1.00 90.00 224 ASN A CA 1
ATOM 1752 C C . ASN A 1 224 ? 12.825 5.077 -0.435 1.00 90.00 224 ASN A C 1
ATOM 1754 O O . ASN A 1 224 ? 11.601 5.170 -0.384 1.00 90.00 224 ASN A O 1
ATOM 1758 N N . ASN A 1 225 ? 13.446 3.913 -0.648 1.00 92.06 225 ASN A N 1
ATOM 1759 C CA . ASN A 1 225 ? 12.775 2.620 -0.613 1.00 92.06 225 ASN A CA 1
ATOM 1760 C C . ASN A 1 225 ? 12.901 2.029 0.806 1.00 92.06 225 ASN A C 1
ATOM 1762 O O . ASN A 1 225 ? 14.015 1.694 1.211 1.00 92.06 225 ASN A O 1
ATOM 1766 N N . PRO A 1 226 ? 11.803 1.901 1.574 1.00 88.44 226 PRO A N 1
ATOM 1767 C CA . PRO A 1 226 ? 11.846 1.399 2.949 1.00 88.44 226 PRO A CA 1
ATOM 1768 C C . PRO A 1 226 ? 12.014 -0.129 3.038 1.00 88.44 226 PRO A C 1
ATOM 1770 O O . PRO A 1 226 ? 12.035 -0.676 4.136 1.00 88.44 226 PRO A O 1
ATOM 1773 N N . GLY A 1 227 ? 12.100 -0.831 1.904 1.00 90.75 227 GLY A N 1
ATOM 1774 C CA . GLY A 1 227 ? 12.133 -2.285 1.823 1.00 90.75 227 GLY A CA 1
ATOM 1775 C C . GLY A 1 227 ? 10.806 -2.857 1.324 1.00 90.75 227 GLY A C 1
ATOM 1776 O O . GLY A 1 227 ? 10.221 -2.374 0.350 1.00 90.75 227 GLY A O 1
ATOM 1777 N N . GLY A 1 228 ? 10.350 -3.929 1.968 1.00 90.31 228 GLY A N 1
ATOM 1778 C CA . GLY A 1 228 ? 9.156 -4.678 1.594 1.00 90.31 228 GLY A CA 1
ATOM 1779 C C . GLY A 1 228 ? 9.378 -6.177 1.760 1.00 90.31 228 GLY A C 1
ATOM 1780 O O . GLY A 1 228 ? 10.035 -6.621 2.698 1.00 90.31 228 GLY A O 1
ATOM 1781 N N . LEU A 1 229 ? 8.819 -6.954 0.845 1.00 92.25 229 LEU A N 1
ATOM 1782 C CA . LEU A 1 229 ? 8.886 -8.405 0.845 1.00 92.25 229 LEU A CA 1
ATOM 1783 C C . LEU A 1 229 ? 10.309 -8.909 0.543 1.00 92.25 229 LEU A C 1
ATOM 1785 O O . LEU A 1 229 ? 10.903 -8.567 -0.481 1.00 92.25 229 LEU A O 1
ATOM 1789 N N . LEU A 1 230 ? 10.855 -9.731 1.445 1.00 92.31 230 LEU A N 1
ATOM 1790 C CA . LEU A 1 230 ? 12.220 -10.263 1.348 1.00 92.31 230 LEU A CA 1
ATOM 1791 C C . LEU A 1 230 ? 12.413 -11.146 0.109 1.00 92.31 230 LEU A C 1
ATOM 1793 O O . LEU A 1 230 ? 13.412 -11.014 -0.587 1.00 92.31 230 LEU A O 1
ATOM 1797 N N . ASP A 1 231 ? 11.455 -12.022 -0.181 1.00 91.56 231 ASP A N 1
ATOM 1798 C CA . ASP A 1 231 ? 11.440 -12.883 -1.369 1.00 91.56 231 ASP A CA 1
ATOM 1799 C C . ASP A 1 231 ? 11.473 -12.066 -2.667 1.00 91.56 231 ASP A C 1
ATOM 1801 O O . ASP A 1 231 ? 12.123 -12.460 -3.634 1.00 91.56 231 ASP A O 1
ATOM 1805 N N . GLN A 1 232 ? 10.842 -10.891 -2.672 1.00 94.12 232 GLN A N 1
ATOM 1806 C CA . GLN A 1 232 ? 10.864 -9.977 -3.812 1.00 94.12 232 GLN A CA 1
ATOM 1807 C C . GLN A 1 232 ? 12.217 -9.282 -3.953 1.00 94.12 232 GLN A C 1
ATOM 1809 O O . GLN A 1 232 ? 12.727 -9.163 -5.063 1.00 94.12 232 GLN A O 1
ATOM 1814 N N . ALA A 1 233 ? 12.842 -8.873 -2.846 1.00 94.12 233 ALA A N 1
ATOM 1815 C CA . ALA A 1 233 ? 14.208 -8.353 -2.876 1.00 94.12 233 ALA A CA 1
ATOM 1816 C C . ALA A 1 233 ? 15.199 -9.408 -3.397 1.00 94.12 233 ALA A C 1
ATOM 1818 O O . ALA A 1 233 ? 16.001 -9.102 -4.276 1.00 94.12 233 ALA A O 1
ATOM 1819 N N . VAL A 1 234 ? 15.080 -10.657 -2.931 1.00 94.50 234 VAL A N 1
ATOM 1820 C CA . VAL A 1 234 ? 15.869 -11.796 -3.425 1.00 94.50 234 VAL A CA 1
ATOM 1821 C C . VAL A 1 234 ? 15.656 -11.994 -4.924 1.00 94.50 234 VAL A C 1
ATOM 1823 O O . VAL A 1 234 ? 16.632 -12.018 -5.666 1.00 94.50 234 VAL A O 1
ATOM 1826 N N . SER A 1 235 ? 14.400 -12.062 -5.375 1.00 93.12 235 SER A N 1
ATOM 1827 C CA . SER A 1 235 ? 14.061 -12.271 -6.790 1.00 93.12 235 SER A CA 1
ATOM 1828 C C . SER A 1 235 ? 14.605 -11.156 -7.684 1.00 93.12 235 SER A C 1
ATOM 1830 O O . SER A 1 235 ? 15.090 -11.416 -8.778 1.00 93.12 235 SER A O 1
ATOM 1832 N N . VAL A 1 236 ? 14.570 -9.901 -7.221 1.00 93.00 236 VAL A N 1
ATOM 1833 C CA . VAL A 1 236 ? 15.152 -8.774 -7.963 1.00 93.00 236 VAL A CA 1
ATOM 1834 C C . VAL A 1 236 ? 16.672 -8.862 -8.018 1.00 93.00 236 VAL A C 1
ATOM 1836 O O . VAL A 1 236 ? 17.246 -8.589 -9.067 1.00 93.00 236 VAL A O 1
ATOM 1839 N N . THR A 1 237 ? 17.335 -9.223 -6.920 1.00 94.00 237 THR A N 1
ATOM 1840 C CA . THR A 1 237 ? 18.793 -9.391 -6.894 1.00 94.00 237 THR A CA 1
ATOM 1841 C C . THR A 1 237 ? 19.248 -10.527 -7.810 1.00 94.00 237 THR A C 1
ATOM 1843 O O . THR A 1 237 ? 20.234 -10.360 -8.526 1.00 94.00 237 THR A O 1
ATOM 1846 N N . ASP A 1 238 ? 18.502 -11.629 -7.839 1.00 93.38 238 ASP A N 1
ATOM 1847 C CA . ASP A 1 238 ? 18.779 -12.809 -8.663 1.00 93.38 238 ASP A CA 1
ATOM 1848 C C . ASP A 1 238 ? 18.819 -12.496 -10.172 1.00 93.38 238 ASP A C 1
ATOM 1850 O O . ASP A 1 238 ? 19.638 -13.031 -10.910 1.00 93.38 238 ASP A O 1
ATOM 1854 N N . ILE A 1 239 ? 18.043 -11.506 -10.638 1.00 90.62 239 ILE A N 1
ATOM 1855 C CA . ILE A 1 239 ? 18.089 -11.025 -12.036 1.00 90.62 239 ILE A CA 1
ATOM 1856 C C . ILE A 1 239 ? 19.504 -10.576 -12.460 1.00 90.62 239 ILE A C 1
ATOM 1858 O O . ILE A 1 239 ? 19.822 -10.583 -13.653 1.00 90.62 239 ILE A O 1
ATOM 1862 N N . PHE A 1 240 ? 20.340 -10.147 -11.509 1.00 90.19 240 PHE A N 1
ATOM 1863 C CA . PHE A 1 240 ? 21.647 -9.540 -11.770 1.00 90.19 240 PHE A CA 1
ATOM 1864 C C . PHE A 1 240 ? 22.841 -10.402 -11.341 1.00 90.19 240 PHE A C 1
ATOM 1866 O O . PHE A 1 240 ? 23.979 -9.990 -11.575 1.00 90.19 240 PHE A O 1
ATOM 1873 N N . LEU A 1 241 ? 22.621 -11.558 -10.710 1.00 93.19 241 LEU A N 1
ATOM 1874 C CA . LEU A 1 241 ? 23.687 -12.425 -10.207 1.00 93.19 241 LEU A CA 1
ATOM 1875 C C . LEU A 1 241 ? 23.719 -13.756 -10.962 1.00 93.19 241 LEU A C 1
ATOM 1877 O O . LEU A 1 241 ? 22.691 -14.297 -11.333 1.00 93.19 241 LEU A O 1
ATOM 1881 N N . GLU A 1 242 ? 24.918 -14.300 -11.177 1.00 92.19 242 GLU A N 1
ATOM 1882 C CA . GLU A 1 242 ? 25.082 -15.620 -11.812 1.00 92.19 242 GLU A CA 1
ATOM 1883 C C . GLU A 1 242 ? 25.184 -16.770 -10.798 1.00 92.19 242 GLU A C 1
ATOM 1885 O O . GLU A 1 242 ? 24.954 -17.923 -11.150 1.00 92.19 242 GLU A O 1
ATOM 1890 N N . LYS A 1 243 ? 25.642 -16.474 -9.574 1.00 94.75 243 LYS A N 1
ATOM 1891 C CA . LYS A 1 243 ? 25.811 -17.421 -8.460 1.00 94.75 243 LYS A CA 1
ATOM 1892 C C . LYS A 1 243 ? 26.134 -16.684 -7.162 1.00 94.75 243 LYS A C 1
ATOM 1894 O O . LYS A 1 243 ? 26.739 -15.611 -7.187 1.00 94.75 243 LYS A O 1
ATOM 1899 N N . GLY A 1 244 ? 25.871 -17.335 -6.032 1.00 95.19 244 GLY A N 1
ATOM 1900 C CA . GLY A 1 244 ? 26.316 -16.902 -4.702 1.00 95.19 244 GLY A CA 1
ATOM 1901 C C . GLY A 1 244 ? 25.169 -16.774 -3.706 1.00 95.19 244 GLY A C 1
ATOM 1902 O O . GLY A 1 244 ? 24.006 -16.749 -4.090 1.00 95.19 244 GLY A O 1
ATOM 1903 N N . GLU A 1 245 ? 25.487 -16.709 -2.412 1.00 95.19 245 GLU A N 1
ATOM 1904 C CA . GLU A 1 245 ? 24.466 -16.474 -1.384 1.00 95.19 245 GLU A CA 1
ATOM 1905 C C . GLU A 1 245 ? 23.981 -15.022 -1.4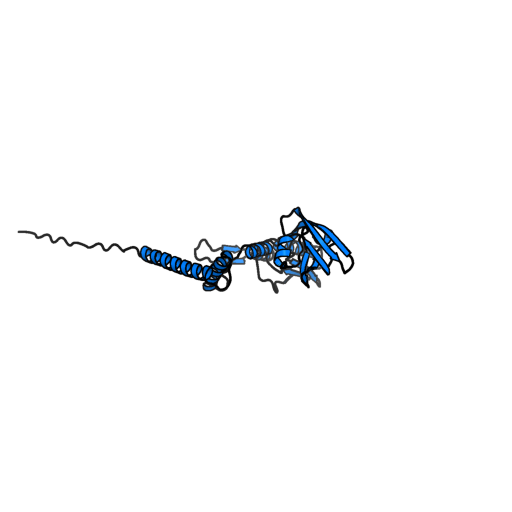62 1.00 95.19 245 GLU A C 1
ATOM 1907 O O . GLU A 1 245 ? 24.784 -14.095 -1.369 1.00 95.19 245 GLU A O 1
ATOM 1912 N N . ILE A 1 246 ? 22.668 -14.838 -1.616 1.00 95.25 246 ILE A N 1
ATOM 1913 C CA . ILE A 1 246 ? 22.016 -13.525 -1.632 1.00 95.25 246 ILE A CA 1
ATOM 1914 C C . ILE A 1 246 ? 21.791 -13.053 -0.194 1.00 95.25 246 ILE A C 1
ATOM 1916 O O . ILE A 1 246 ? 22.191 -11.951 0.175 1.00 95.25 246 ILE A O 1
ATOM 1920 N N . VAL A 1 247 ? 21.145 -13.885 0.634 1.00 96.06 247 VAL A N 1
ATOM 1921 C CA . VAL A 1 247 ? 20.850 -13.562 2.038 1.00 96.06 247 VAL A CA 1
ATOM 1922 C C . VAL A 1 247 ? 20.584 -14.823 2.860 1.00 96.06 247 VAL A C 1
ATOM 1924 O O . VAL A 1 247 ? 20.048 -15.816 2.361 1.00 96.06 247 VAL A O 1
ATOM 1927 N N . SER A 1 248 ? 20.906 -14.779 4.153 1.00 93.56 248 SER A N 1
ATOM 1928 C CA . SER A 1 248 ? 20.505 -15.799 5.121 1.00 93.56 248 SER A CA 1
ATOM 1929 C C . SER A 1 248 ? 19.923 -15.192 6.399 1.00 93.56 248 SER A C 1
ATOM 1931 O O . SER A 1 248 ? 20.335 -14.129 6.859 1.00 93.56 248 SER A O 1
ATOM 1933 N N . THR A 1 249 ? 18.939 -15.877 6.979 1.00 90.81 249 THR A N 1
ATOM 1934 C CA . THR A 1 249 ? 18.271 -15.506 8.230 1.00 90.81 249 THR A CA 1
ATOM 1935 C C . THR A 1 249 ? 18.562 -16.540 9.314 1.00 90.81 249 THR A C 1
ATOM 1937 O O . THR A 1 249 ? 18.744 -17.732 9.045 1.00 90.81 249 THR A O 1
ATOM 1940 N N . ARG A 1 250 ? 18.617 -16.089 10.570 1.00 88.31 250 ARG A N 1
ATOM 1941 C CA . ARG A 1 250 ? 18.800 -16.947 11.746 1.00 88.31 250 ARG A CA 1
ATOM 1942 C C . ARG A 1 250 ? 17.636 -16.735 12.705 1.00 88.31 250 ARG A C 1
ATOM 1944 O O . ARG A 1 250 ? 17.463 -15.632 13.208 1.00 88.31 250 ARG A O 1
ATOM 1951 N N . GLY A 1 251 ? 16.870 -17.791 12.958 1.00 86.31 251 GLY A N 1
ATOM 1952 C CA . GLY A 1 251 ? 15.839 -17.805 13.995 1.00 86.31 251 GLY A CA 1
ATOM 1953 C C . GLY A 1 251 ? 16.346 -18.371 15.322 1.00 86.31 251 GLY A C 1
ATOM 1954 O O . GLY A 1 251 ? 17.477 -18.859 15.418 1.00 86.31 251 GLY A O 1
ATOM 1955 N N . ARG A 1 252 ? 15.496 -18.319 16.354 1.00 82.50 252 ARG A N 1
ATOM 1956 C CA . ARG A 1 252 ? 15.814 -18.833 17.697 1.00 82.50 252 ARG A CA 1
ATOM 1957 C C . ARG A 1 252 ? 15.986 -20.352 17.665 1.00 82.50 252 ARG A C 1
ATOM 1959 O O . ARG A 1 252 ? 16.874 -20.883 18.329 1.00 82.50 252 ARG A O 1
ATOM 1966 N N . ASN A 1 253 ? 15.184 -21.039 16.851 1.00 83.06 253 ASN A N 1
ATOM 1967 C CA . ASN A 1 253 ? 15.332 -22.465 16.580 1.00 83.06 253 ASN A CA 1
ATOM 1968 C C . ASN A 1 253 ? 16.002 -22.703 15.219 1.00 83.06 253 ASN A C 1
ATOM 1970 O O . ASN A 1 253 ? 15.754 -21.987 14.252 1.00 83.06 253 ASN A O 1
ATOM 1974 N N . LYS A 1 254 ? 16.790 -23.783 15.085 1.00 67.94 254 LYS A N 1
ATOM 1975 C CA . LYS A 1 254 ? 17.464 -24.142 13.814 1.00 67.94 254 LYS A CA 1
ATOM 1976 C C . LYS A 1 254 ? 16.517 -24.289 12.611 1.00 67.94 254 LYS A C 1
ATOM 1978 O O . LYS A 1 254 ? 16.977 -24.180 11.482 1.00 67.94 254 LYS A O 1
ATOM 1983 N N . LYS A 1 255 ? 15.224 -24.545 12.840 1.00 73.56 255 LYS A N 1
ATOM 1984 C CA . LYS A 1 255 ? 14.196 -24.674 11.792 1.00 73.56 255 LYS A CA 1
ATOM 1985 C C . LYS A 1 255 ? 13.629 -23.335 11.298 1.00 73.56 255 LYS A C 1
ATOM 1987 O O . LYS A 1 255 ? 12.888 -23.332 10.329 1.00 73.56 255 LYS A O 1
ATOM 1992 N N . GLU A 1 256 ? 13.958 -22.228 11.957 1.00 77.19 256 GLU A N 1
ATOM 1993 C CA . GLU A 1 256 ? 13.421 -20.889 11.669 1.00 77.19 256 GLU A CA 1
ATOM 1994 C C . GLU A 1 256 ? 14.402 -20.023 10.855 1.00 77.19 256 GLU A C 1
ATOM 1996 O O . GLU A 1 256 ? 14.133 -18.855 10.592 1.00 77.19 256 GLU A O 1
ATOM 2001 N N . GLY A 1 257 ? 15.562 -20.571 10.475 1.00 84.06 257 GLY A N 1
ATOM 2002 C CA . GLY A 1 257 ? 16.493 -19.919 9.553 1.00 84.06 257 GLY A CA 1
ATOM 2003 C C . GLY A 1 257 ? 16.171 -20.230 8.090 1.00 84.06 257 GLY A C 1
ATOM 2004 O O . GLY A 1 257 ? 15.591 -21.266 7.770 1.00 84.06 257 GLY A O 1
ATOM 2005 N N . SER A 1 258 ? 16.570 -19.345 7.184 1.00 87.38 258 SER A N 1
ATOM 2006 C CA . SER A 1 258 ? 16.435 -19.516 5.733 1.00 87.38 258 SER A CA 1
ATOM 2007 C C . SER A 1 258 ? 17.711 -19.064 5.031 1.00 87.38 258 SER A C 1
ATOM 2009 O O . SER A 1 258 ? 18.453 -18.235 5.555 1.00 87.38 258 SER A O 1
ATOM 2011 N N . ARG A 1 259 ? 17.994 -19.617 3.852 1.00 90.88 259 ARG A N 1
ATOM 2012 C CA . ARG A 1 259 ? 19.129 -19.222 3.010 1.00 90.88 259 ARG A CA 1
ATOM 2013 C C . ARG A 1 259 ? 18.663 -19.135 1.564 1.00 90.88 259 ARG A C 1
ATOM 2015 O O . ARG A 1 259 ? 18.015 -20.062 1.087 1.00 90.88 259 ARG A O 1
ATOM 2022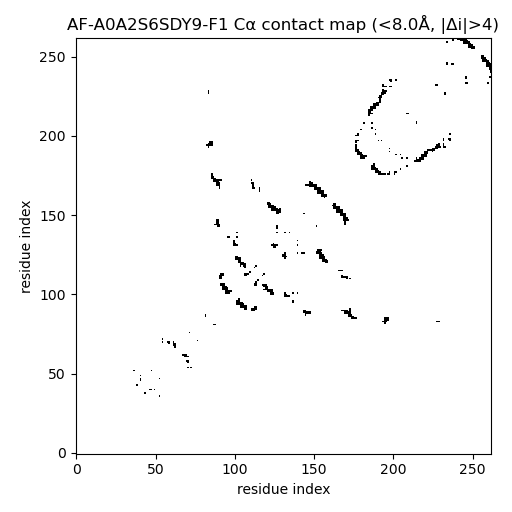 N N . TYR A 1 260 ? 19.028 -18.050 0.897 1.00 93.06 260 TYR A N 1
ATOM 2023 C CA . TYR A 1 260 ? 18.680 -17.751 -0.485 1.00 93.06 260 TYR A CA 1
ATOM 2024 C C . TYR A 1 260 ? 19.970 -17.576 -1.288 1.00 93.06 260 TYR A C 1
ATOM 2026 O O . TYR A 1 260 ? 20.878 -16.877 -0.837 1.00 93.06 260 TYR A O 1
ATOM 2034 N N . ASN A 1 261 ? 20.057 -18.211 -2.455 1.00 91.81 261 ASN A N 1
ATOM 2035 C CA . ASN A 1 261 ? 21.194 -18.114 -3.372 1.00 91.81 261 ASN A CA 1
ATOM 2036 C C . ASN A 1 261 ? 20.687 -17.731 -4.767 1.00 91.81 261 ASN A C 1
ATOM 2038 O O . ASN A 1 261 ? 19.523 -18.005 -5.058 1.00 91.81 261 ASN A O 1
ATOM 2042 N N . ALA A 1 262 ? 21.572 -17.137 -5.566 1.00 85.62 262 ALA A N 1
ATOM 2043 C CA . ALA A 1 262 ? 21.425 -16.999 -7.013 1.00 85.62 262 ALA A CA 1
ATOM 2044 C C . ALA A 1 262 ? 21.762 -18.318 -7.721 1.00 85.62 262 ALA A C 1
ATOM 2046 O O . ALA A 1 262 ? 22.711 -18.994 -7.238 1.00 85.62 262 ALA A O 1
#